Protein AF-A3E3M7-F1 (afdb_monomer)

Sequence (256 aa):
MVQMALGTLFFALLARHVTSVTVISSSTSGAAARAAEWRAVSTVDVEARRFWAAQWSGLEADLEKLRAAAAAVAAAAPAPEQKVHRKSPLAGLKLNLNPKNTQDLVPALGMLKGLYEDGKARIGQLNAREKDLKGKYDLKKAEHDRRLQAIEARFKNHTLSAEWRANETRDENRLWNYWERVRERQHKQYHTSLKIQHGTLEKVKTMIDMYEKTISGKADKAKFAKQLKKVGGGSLPDIVFLQDAQTATIRSATMP

Solvent-accessible surface area (backbone atoms only — not comparable to full-atom values): 15315 Å² total; per-residue (Å²): 143,86,87,90,88,89,86,86,87,85,84,85,86,85,88,83,87,88,85,86,89,86,83,77,73,70,66,61,53,55,55,53,52,50,52,51,50,54,48,56,52,51,51,52,54,50,53,50,51,53,51,50,51,53,54,52,54,53,48,50,55,52,52,51,53,50,51,54,48,53,51,34,52,62,52,36,46,85,69,79,94,69,96,73,95,75,91,70,93,69,88,78,68,92,68,83,55,63,40,88,48,66,75,66,48,50,64,55,44,53,50,43,53,50,51,43,53,52,50,52,52,50,52,52,52,52,53,54,48,52,54,51,53,50,53,54,48,54,53,50,49,53,52,51,55,51,49,55,51,50,52,51,49,37,38,74,69,67,77,37,53,73,68,55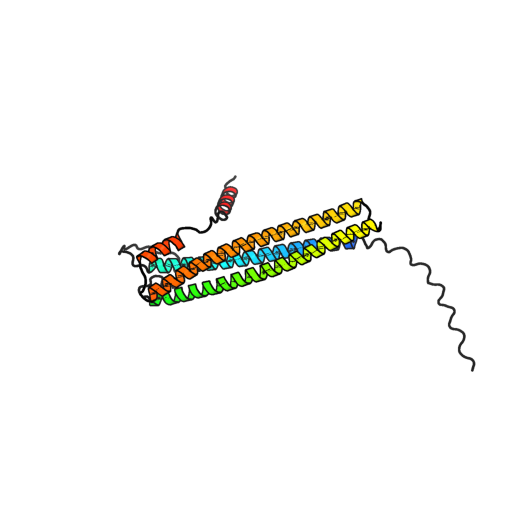,44,54,50,53,52,50,52,52,48,53,54,48,58,48,51,54,53,52,51,53,51,52,52,51,51,49,54,54,50,50,53,52,50,52,56,48,45,54,48,41,50,53,49,44,55,51,47,54,28,49,62,69,71,67,56,55,65,71,59,50,56,54,50,49,45,47,74,74,69,62,80,75,76,84,71,67,77,59,62,56,55,53,52,52,56,54,56,69,73,69,64,134

Secondary structure (DSSP, 8-state):
-----S-SSSSSSS-SS--S--SSSHHHHHHHHHHHHHHHHHHHHHHHHHHHHHHHHHHHHHHHHHHHHHHHHHHHS-----------S-TT-------SSGGGGHHHHHHHHHHHHHHHHHHHHHHHHHHHHHHHHHHHHHHHHHHHHHHHHHHHTTSS-HHHHHHHHHHHHHHHHHHHHHHHHHHHHHHHHHHHHHHHHHHHHHHHHHHHHHHTT---HHHHHHHHHHHHHS-----TTTHHHHHHHHHHTS--

Mean predicted aligned error: 13.29 Å

Radius of gyration: 33.77 Å; Cα contacts (8 Å, |Δi|>4): 78; chains: 1; bounding box: 95×66×90 Å

Nearest PDB structures (foldseek):
  6zbf-assembly1_D  TM=5.748E-01  e=9.915E-02  Plasmodium falciparum
  6h2d-assembly1_Q  TM=3.165E-01  e=4.301E-01  Aeromonas hydrophila subsp. hydrophila AL09-71
  1qu7-assembly1_B  TM=2.789E-01  e=2.555E+00  Escherichia coli
  2b5u-assembly2_C  TM=3.308E-01  e=5.911E+00  Escherichia coli
  1qu7-assembly1_A  TM=2.421E-01  e=6.229E+00  Escherichia coli

Organism: Pfiesteria piscicida (NCBI:txid71001)

Structure (mmCIF, N/CA/C/O backbone):
data_AF-A3E3M7-F1
#
_entry.id   AF-A3E3M7-F1
#
loop_
_atom_site.group_PDB
_atom_site.id
_atom_site.type_symbol
_atom_site.label_atom_id
_atom_site.label_alt_id
_atom_site.label_comp_id
_atom_site.label_asym_id
_atom_site.label_entity_id
_atom_site.label_seq_id
_atom_site.pdbx_PDB_ins_code
_atom_site.Cartn_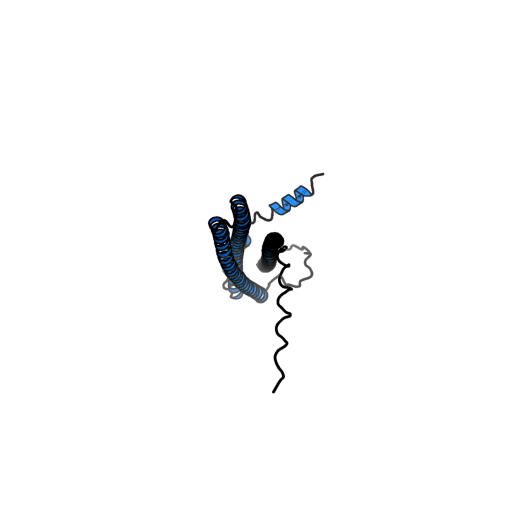x
_atom_site.Cartn_y
_atom_site.Cartn_z
_atom_site.occupancy
_atom_site.B_iso_or_equiv
_atom_site.auth_seq_id
_atom_site.auth_comp_id
_atom_site.auth_asym_id
_atom_site.auth_atom_id
_atom_site.pdbx_PDB_model_num
ATOM 1 N N . MET A 1 1 ? 52.782 -53.249 -44.907 1.00 49.19 1 MET A N 1
ATOM 2 C CA . MET A 1 1 ? 52.877 -51.803 -44.601 1.00 49.19 1 MET A CA 1
ATOM 3 C C . MET A 1 1 ? 52.582 -50.973 -45.852 1.00 49.19 1 MET A C 1
ATOM 5 O O . MET A 1 1 ? 53.465 -50.296 -46.350 1.00 49.19 1 MET A O 1
ATOM 9 N N . VAL A 1 2 ? 51.353 -51.029 -46.375 1.00 47.44 2 VAL A N 1
ATOM 10 C CA . VAL A 1 2 ? 50.862 -50.098 -47.410 1.00 47.44 2 VAL A CA 1
ATOM 11 C C . VAL A 1 2 ? 49.353 -49.974 -47.218 1.00 47.44 2 VAL A C 1
ATOM 13 O O . VAL A 1 2 ? 48.582 -50.693 -47.839 1.00 47.44 2 VAL A O 1
ATOM 16 N N . GLN A 1 3 ? 48.932 -49.133 -46.278 1.00 49.12 3 GLN A N 1
ATOM 17 C CA . GLN A 1 3 ? 47.533 -48.735 -46.132 1.00 49.12 3 GLN A CA 1
ATOM 18 C C . GLN A 1 3 ? 47.507 -47.492 -45.251 1.00 49.12 3 GLN A C 1
ATOM 20 O O . GLN A 1 3 ? 47.719 -47.633 -44.056 1.00 49.12 3 GLN A O 1
ATOM 25 N N . MET A 1 4 ? 47.369 -46.306 -45.858 1.00 50.91 4 MET A N 1
ATOM 26 C CA . MET A 1 4 ? 46.896 -45.023 -45.287 1.00 50.91 4 MET A CA 1
ATOM 27 C C . MET A 1 4 ? 47.462 -43.855 -46.113 1.00 50.91 4 MET A C 1
ATOM 29 O O . MET A 1 4 ? 48.431 -43.227 -45.707 1.00 50.91 4 MET A O 1
ATOM 33 N N . ALA A 1 5 ? 46.882 -43.563 -47.280 1.00 53.09 5 ALA A N 1
ATOM 34 C CA . ALA A 1 5 ? 47.080 -42.275 -47.962 1.00 53.09 5 ALA A CA 1
ATOM 35 C C . ALA A 1 5 ? 46.075 -42.115 -49.111 1.00 53.09 5 ALA A C 1
ATOM 37 O O . ALA A 1 5 ? 46.468 -42.183 -50.265 1.00 53.09 5 ALA A O 1
ATOM 38 N N . LEU A 1 6 ? 44.777 -41.974 -48.821 1.00 48.66 6 LEU A N 1
ATOM 39 C CA . LEU A 1 6 ? 43.758 -41.584 -49.817 1.00 48.66 6 LEU A CA 1
ATOM 40 C C . LEU A 1 6 ? 42.446 -41.209 -49.107 1.00 48.66 6 LEU A C 1
ATOM 42 O O . LEU A 1 6 ? 41.418 -41.858 -49.263 1.00 48.66 6 LEU A O 1
ATOM 46 N N . GLY A 1 7 ? 42.494 -40.188 -48.248 1.00 46.53 7 GLY A N 1
ATOM 47 C CA . GLY A 1 7 ? 41.337 -39.806 -47.430 1.00 46.53 7 GLY A CA 1
ATOM 48 C C . GLY A 1 7 ? 41.294 -38.343 -46.999 1.00 46.53 7 GLY A C 1
ATOM 49 O O . GLY A 1 7 ? 40.713 -38.046 -45.965 1.00 46.53 7 GLY A O 1
ATOM 50 N N . THR A 1 8 ? 41.917 -37.427 -47.744 1.00 52.03 8 THR A N 1
ATOM 51 C CA . THR A 1 8 ? 42.032 -36.011 -47.335 1.00 52.03 8 THR A CA 1
ATOM 52 C C . THR A 1 8 ? 42.002 -35.049 -48.523 1.00 52.03 8 THR A C 1
ATOM 54 O O . THR A 1 8 ? 42.790 -34.118 -48.593 1.00 52.03 8 THR A O 1
ATOM 57 N N . LEU A 1 9 ? 41.102 -35.254 -49.491 1.00 48.06 9 LEU A N 1
ATOM 58 C CA . LEU A 1 9 ? 40.970 -34.330 -50.633 1.00 48.06 9 LEU A CA 1
ATOM 59 C C . LEU A 1 9 ? 39.546 -34.263 -51.215 1.00 48.06 9 LEU A C 1
ATOM 61 O O . LEU A 1 9 ? 39.367 -34.160 -52.420 1.00 48.06 9 LEU A O 1
ATOM 65 N N . PHE A 1 10 ? 38.513 -34.313 -50.364 1.00 43.47 10 PHE A N 1
ATOM 66 C CA . PHE A 1 10 ? 37.116 -34.146 -50.809 1.00 43.47 10 PHE A CA 1
ATOM 67 C C . PHE A 1 10 ? 36.225 -33.328 -49.854 1.00 43.47 10 PHE A C 1
ATOM 69 O O . PHE A 1 10 ? 35.009 -33.476 -49.851 1.00 43.47 10 PHE A O 1
ATOM 76 N N . PHE A 1 11 ? 36.814 -32.438 -49.046 1.00 42.25 11 PHE A N 1
ATOM 77 C CA . PHE A 1 11 ? 36.068 -31.591 -48.097 1.00 42.25 11 PHE A CA 1
ATOM 78 C C . PHE A 1 11 ? 36.409 -30.093 -48.191 1.00 42.25 11 PHE A C 1
ATOM 80 O O . PHE A 1 11 ? 36.267 -29.355 -47.224 1.00 42.25 11 PHE A O 1
ATOM 87 N N . ALA A 1 12 ? 36.868 -29.625 -49.356 1.00 45.59 12 ALA A N 1
ATOM 88 C CA . ALA A 1 12 ? 37.310 -28.236 -49.543 1.00 45.59 12 ALA A CA 1
ATOM 89 C C . ALA A 1 12 ? 36.550 -27.458 -50.634 1.00 45.59 12 ALA A C 1
ATOM 91 O O . ALA A 1 12 ? 37.015 -26.403 -51.057 1.00 45.59 12 ALA A O 1
ATOM 92 N N . LEU A 1 13 ? 35.381 -27.930 -51.091 1.00 43.34 13 LEU A N 1
ATOM 93 C CA . LEU A 1 13 ? 34.635 -27.245 -52.159 1.00 43.34 13 LEU A CA 1
ATOM 94 C C . LEU A 1 13 ? 33.110 -27.201 -51.955 1.00 43.34 13 LEU A C 1
ATOM 96 O O . LEU A 1 13 ? 32.343 -27.337 -52.900 1.00 43.34 13 LEU A O 1
ATOM 100 N N . LEU A 1 14 ? 32.661 -26.991 -50.714 1.00 43.28 14 LEU A N 1
ATOM 101 C CA . LEU A 1 14 ? 31.243 -26.743 -50.392 1.00 43.28 14 LEU A CA 1
ATOM 102 C C . LEU A 1 14 ? 31.068 -25.713 -49.260 1.00 43.28 14 LEU A C 1
ATOM 104 O O . LEU A 1 14 ? 30.114 -25.754 -48.495 1.00 43.28 14 LEU A O 1
ATOM 108 N N . ALA A 1 15 ? 32.003 -24.763 -49.154 1.00 47.75 15 ALA A N 1
ATOM 109 C CA . ALA A 1 15 ? 31.977 -23.677 -48.167 1.00 47.75 15 ALA A CA 1
ATOM 110 C C . ALA A 1 15 ? 31.959 -22.286 -48.830 1.00 47.75 15 ALA A C 1
ATOM 112 O O . ALA A 1 15 ? 32.597 -21.346 -48.363 1.00 47.75 15 ALA A O 1
ATOM 113 N N . ARG A 1 16 ? 31.248 -22.143 -49.952 1.00 50.72 16 ARG A N 1
ATOM 114 C CA . ARG A 1 16 ? 30.996 -20.848 -50.600 1.00 50.72 16 ARG A CA 1
ATOM 115 C C . ARG A 1 16 ? 29.582 -20.828 -51.172 1.00 50.72 16 ARG A C 1
ATOM 117 O O . ARG A 1 16 ? 29.403 -21.193 -52.320 1.00 50.72 16 ARG A O 1
ATOM 124 N N . HIS A 1 17 ? 28.613 -20.449 -50.333 1.00 47.81 17 HIS A N 1
ATOM 125 C CA . HIS A 1 17 ? 27.374 -19.709 -50.658 1.00 47.81 17 HIS A CA 1
ATOM 126 C C . HIS A 1 17 ? 26.293 -19.913 -49.583 1.00 47.81 17 HIS A C 1
ATOM 128 O O . HIS A 1 17 ? 25.228 -20.450 -49.850 1.00 47.81 17 HIS A O 1
ATOM 134 N N . VAL A 1 18 ? 26.548 -19.437 -48.359 1.00 48.75 18 VAL A N 1
ATOM 135 C CA . VAL A 1 18 ? 25.479 -19.088 -47.400 1.00 48.75 18 VAL A CA 1
ATOM 136 C C . VAL A 1 18 ? 25.916 -17.840 -46.628 1.00 48.75 18 VAL A C 1
ATOM 138 O O . VAL A 1 18 ? 26.161 -17.861 -45.430 1.00 48.75 18 VAL A O 1
ATOM 141 N N . THR A 1 19 ? 26.094 -16.729 -47.334 1.00 50.44 19 THR A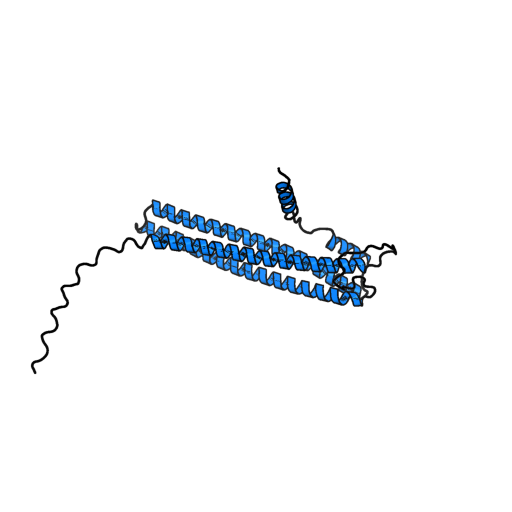 N 1
ATOM 142 C CA . THR A 1 19 ? 26.322 -15.416 -46.711 1.00 50.44 19 THR A CA 1
ATOM 143 C C . THR A 1 19 ? 25.503 -14.387 -47.455 1.00 50.44 19 THR A C 1
ATOM 145 O O . THR A 1 19 ? 26.043 -13.623 -48.247 1.00 50.44 19 THR A O 1
ATOM 148 N N . SER A 1 20 ? 24.188 -14.431 -47.260 1.00 52.91 20 SER A N 1
ATOM 149 C CA . SER A 1 20 ? 23.251 -13.320 -47.467 1.00 52.91 20 SER A CA 1
ATOM 150 C C . SER A 1 20 ? 21.858 -13.824 -47.110 1.00 52.91 20 SER A C 1
ATOM 152 O O . SER A 1 20 ? 21.243 -14.455 -47.949 1.00 52.91 20 SER A O 1
ATOM 154 N N . VAL A 1 21 ? 21.430 -13.651 -45.854 1.00 49.81 21 VAL A N 1
ATOM 155 C CA . VAL A 1 21 ? 20.060 -13.331 -45.375 1.00 49.81 21 VAL A CA 1
ATOM 156 C C . VAL A 1 21 ? 20.075 -13.527 -43.848 1.00 49.81 21 VAL A C 1
ATOM 158 O O . VAL A 1 21 ? 19.672 -14.563 -43.340 1.00 49.81 21 VAL A O 1
ATOM 161 N N . THR A 1 22 ? 20.552 -12.536 -43.092 1.00 49.41 22 THR A N 1
ATOM 162 C CA . THR A 1 22 ? 20.316 -12.426 -41.632 1.00 49.41 22 THR A CA 1
ATOM 163 C C . THR A 1 22 ? 20.428 -10.965 -41.179 1.00 49.41 22 THR A C 1
ATOM 165 O O . THR A 1 22 ? 21.158 -10.635 -40.253 1.00 49.41 22 THR A O 1
ATOM 168 N N . VAL A 1 23 ? 19.708 -10.047 -41.835 1.00 48.81 23 VAL A N 1
ATOM 169 C CA . VAL A 1 23 ? 19.641 -8.630 -41.395 1.00 48.81 23 VAL A CA 1
ATOM 170 C C . VAL A 1 23 ? 18.199 -8.152 -41.130 1.00 48.81 23 VAL A C 1
ATOM 172 O O . VAL A 1 23 ? 17.983 -6.999 -40.787 1.00 48.81 23 VAL A O 1
ATOM 175 N N . ILE A 1 24 ? 17.188 -9.032 -41.178 1.00 47.31 24 ILE A N 1
ATOM 176 C CA . ILE A 1 24 ? 15.772 -8.635 -40.976 1.00 47.31 24 ILE A CA 1
ATOM 177 C C . ILE A 1 24 ? 15.181 -9.111 -39.623 1.00 47.31 24 ILE A C 1
ATOM 179 O O . ILE A 1 24 ? 14.058 -8.761 -39.280 1.00 47.31 24 ILE A O 1
ATOM 183 N N . SER A 1 25 ? 15.935 -9.819 -38.771 1.00 45.50 25 SER A N 1
ATOM 184 C CA . SER A 1 25 ? 15.418 -10.297 -37.464 1.00 45.50 25 SER A CA 1
ATOM 185 C C . SER A 1 25 ? 15.615 -9.341 -36.275 1.00 45.50 25 SER A C 1
ATOM 187 O O . SER A 1 25 ? 15.205 -9.663 -35.162 1.00 45.50 25 SER A O 1
ATOM 189 N N . SER A 1 26 ? 16.236 -8.172 -36.455 1.00 50.09 26 SER A N 1
ATOM 190 C CA . SER A 1 26 ? 16.546 -7.246 -35.349 1.00 50.09 26 SER A CA 1
ATOM 191 C C . SER A 1 26 ? 15.457 -6.203 -35.057 1.00 50.09 26 SER A C 1
ATOM 193 O O . SER A 1 26 ? 15.457 -5.625 -33.974 1.00 50.09 26 SER A O 1
ATOM 195 N N . SER A 1 27 ? 14.502 -5.968 -35.964 1.00 50.91 27 SER A N 1
ATOM 196 C CA . SER A 1 27 ? 13.424 -4.985 -35.748 1.00 50.91 27 SER A CA 1
ATOM 197 C C . SER A 1 27 ? 12.214 -5.565 -35.003 1.00 50.91 27 SER A C 1
ATOM 199 O O . SER A 1 27 ? 11.581 -4.873 -34.203 1.00 50.91 27 SER A O 1
ATOM 201 N N . THR A 1 28 ? 11.913 -6.853 -35.193 1.00 53.88 28 THR A N 1
ATOM 202 C CA . THR A 1 28 ? 10.803 -7.542 -34.512 1.00 53.88 28 THR A CA 1
ATOM 203 C C . THR A 1 28 ? 11.092 -7.801 -33.032 1.00 53.88 28 THR A C 1
ATOM 205 O O . THR A 1 28 ? 10.169 -7.778 -32.214 1.00 53.88 28 THR A O 1
ATOM 208 N N . SER A 1 29 ? 12.365 -7.964 -32.656 1.00 64.06 29 SER A N 1
ATOM 209 C CA . SER A 1 29 ? 12.773 -8.204 -31.266 1.00 64.06 29 SER A CA 1
ATOM 210 C C . SER A 1 29 ? 12.535 -6.989 -30.360 1.00 64.06 29 SER A C 1
ATOM 212 O O . SER A 1 29 ? 12.074 -7.148 -29.230 1.00 64.06 29 SER A O 1
ATOM 214 N N . GLY A 1 30 ? 12.753 -5.769 -30.865 1.00 73.62 30 GLY A N 1
ATOM 215 C CA . GLY A 1 30 ? 12.530 -4.535 -30.107 1.00 73.62 30 GLY A CA 1
ATOM 216 C C . GLY A 1 30 ? 11.050 -4.267 -29.820 1.00 73.62 30 GLY A C 1
ATOM 217 O O . GLY A 1 30 ? 10.679 -3.959 -28.688 1.00 73.62 30 GLY A O 1
ATOM 218 N N . ALA A 1 31 ? 10.183 -4.432 -30.823 1.00 78.44 31 ALA A N 1
ATOM 219 C CA . ALA A 1 31 ? 8.742 -4.241 -30.651 1.00 78.44 31 ALA A CA 1
ATOM 220 C C . ALA A 1 31 ? 8.132 -5.282 -29.694 1.00 78.44 31 ALA A C 1
ATOM 222 O O . ALA A 1 31 ? 7.336 -4.927 -28.822 1.00 78.44 31 ALA A O 1
ATOM 223 N N . ALA A 1 32 ? 8.543 -6.551 -29.806 1.00 84.12 32 ALA A N 1
ATOM 224 C CA . ALA A 1 32 ? 8.089 -7.616 -28.916 1.00 84.12 32 ALA A CA 1
ATOM 225 C C . ALA A 1 32 ? 8.539 -7.395 -27.461 1.00 84.12 32 ALA A C 1
ATOM 227 O O . ALA A 1 32 ? 7.726 -7.548 -26.547 1.00 84.12 32 ALA A O 1
ATOM 228 N N . ALA A 1 33 ? 9.793 -6.978 -27.243 1.00 84.06 33 ALA A N 1
ATOM 229 C CA . ALA A 1 33 ? 10.308 -6.651 -25.912 1.00 84.06 33 ALA A CA 1
ATOM 230 C C . ALA A 1 33 ? 9.523 -5.497 -25.267 1.00 84.06 33 ALA A C 1
ATOM 232 O O . ALA A 1 33 ? 9.057 -5.617 -24.135 1.00 84.06 33 ALA A O 1
ATOM 233 N N . ARG A 1 34 ? 9.264 -4.419 -26.018 1.00 82.00 34 ARG A N 1
ATOM 234 C CA . ARG A 1 34 ? 8.456 -3.285 -25.536 1.00 82.00 34 ARG A CA 1
ATOM 235 C C . ARG A 1 34 ? 7.019 -3.692 -25.223 1.00 82.00 34 ARG A C 1
ATOM 237 O O . ARG A 1 34 ? 6.471 -3.292 -24.200 1.00 82.00 34 ARG A O 1
ATOM 244 N N . ALA A 1 35 ? 6.395 -4.500 -26.078 1.00 87.44 35 ALA A N 1
ATOM 245 C CA . ALA A 1 35 ? 5.052 -5.010 -25.818 1.00 87.44 35 ALA A CA 1
ATOM 246 C C . ALA A 1 35 ? 5.013 -5.873 -24.545 1.00 87.44 35 ALA A C 1
ATOM 248 O O . ALA A 1 35 ? 4.070 -5.769 -23.761 1.00 87.44 35 ALA A O 1
ATOM 249 N N . ALA A 1 36 ? 6.038 -6.696 -24.311 1.00 89.81 36 ALA A N 1
ATOM 250 C CA . ALA A 1 36 ? 6.166 -7.474 -23.084 1.00 89.81 36 ALA A CA 1
ATOM 251 C C . ALA A 1 36 ? 6.318 -6.575 -21.843 1.00 89.81 36 ALA A C 1
ATOM 253 O O . ALA A 1 36 ? 5.673 -6.831 -20.829 1.00 89.81 36 ALA A O 1
ATOM 254 N N . GLU A 1 37 ? 7.083 -5.485 -21.934 1.00 87.06 37 GLU A N 1
ATOM 255 C CA . GLU A 1 37 ? 7.220 -4.504 -20.849 1.00 87.06 37 GLU A CA 1
ATOM 256 C C . GLU A 1 37 ? 5.905 -3.797 -20.523 1.00 87.06 37 GLU A C 1
ATOM 258 O O . GLU A 1 37 ? 5.538 -3.698 -19.354 1.00 87.06 37 GLU A O 1
ATOM 263 N N . TRP A 1 38 ? 5.147 -3.375 -21.538 1.00 87.62 38 TRP A N 1
ATOM 264 C CA . TRP A 1 38 ? 3.818 -2.791 -21.333 1.00 87.62 38 TRP A CA 1
ATOM 265 C C . TRP A 1 38 ? 2.827 -3.783 -20.713 1.00 87.62 38 TRP A C 1
ATOM 267 O O . TRP A 1 38 ? 1.993 -3.397 -19.890 1.00 87.62 38 TRP A O 1
ATOM 277 N N . ARG A 1 39 ? 2.930 -5.077 -21.040 1.00 91.88 39 ARG A N 1
ATOM 278 C CA . ARG A 1 39 ? 2.144 -6.116 -20.358 1.00 91.88 39 ARG A CA 1
ATOM 279 C C . ARG A 1 39 ? 2.567 -6.264 -18.899 1.00 91.88 39 ARG A C 1
ATOM 281 O O . ARG A 1 39 ? 1.692 -6.266 -18.040 1.00 91.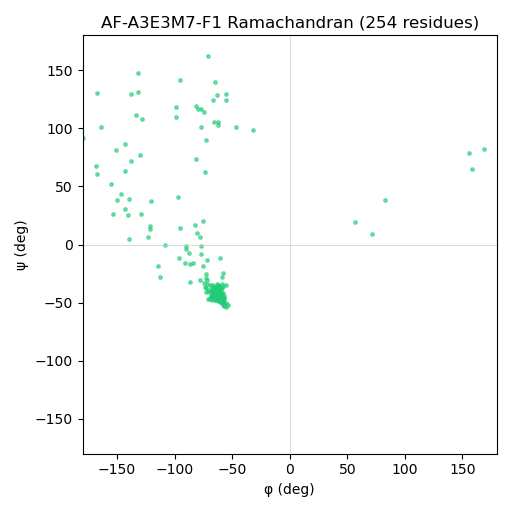88 39 ARG A O 1
ATOM 288 N N . ALA A 1 40 ? 3.868 -6.309 -18.611 1.00 88.19 40 ALA A N 1
ATOM 289 C CA . ALA A 1 40 ? 4.387 -6.376 -17.241 1.00 88.19 40 ALA A CA 1
ATOM 290 C C . ALA A 1 40 ? 3.967 -5.155 -16.399 1.00 88.19 40 ALA A C 1
ATOM 292 O O . ALA A 1 40 ? 3.628 -5.269 -15.223 1.00 88.19 40 ALA A O 1
ATOM 293 N N . VAL A 1 41 ? 3.921 -3.980 -17.023 1.00 87.25 41 VAL A N 1
ATOM 294 C CA . VAL A 1 41 ? 3.325 -2.767 -16.457 1.00 87.25 41 VAL A CA 1
ATOM 295 C C . VAL A 1 41 ? 1.856 -3.002 -16.081 1.00 87.25 41 VAL A C 1
ATOM 297 O O . VAL A 1 41 ? 1.455 -2.771 -14.939 1.00 87.25 41 VAL A O 1
ATOM 300 N N . SER A 1 42 ? 1.052 -3.501 -17.023 1.00 88.44 42 SER A N 1
ATOM 301 C CA . SER A 1 42 ? -0.383 -3.701 -16.803 1.00 88.44 42 SER A CA 1
ATOM 302 C C . SER A 1 42 ? -0.677 -4.725 -15.703 1.00 88.44 42 SER A C 1
ATOM 304 O O . SER A 1 42 ? -1.609 -4.536 -14.921 1.00 88.44 42 SER A O 1
ATOM 306 N N . THR A 1 43 ? 0.141 -5.776 -15.585 1.00 91.31 43 THR A N 1
ATOM 307 C CA . THR A 1 43 ? -0.014 -6.789 -14.537 1.00 91.31 43 THR A CA 1
ATOM 308 C C . THR A 1 43 ? 0.245 -6.201 -13.156 1.00 91.31 43 THR A C 1
ATOM 310 O O . THR A 1 43 ? -0.543 -6.448 -12.246 1.00 91.31 43 THR A O 1
ATOM 313 N N . VAL A 1 44 ? 1.268 -5.349 -13.006 1.00 88.69 44 VAL A N 1
ATOM 314 C CA . VAL A 1 44 ? 1.548 -4.666 -11.731 1.00 88.69 44 VAL A CA 1
ATOM 315 C C . VAL A 1 44 ? 0.393 -3.751 -11.320 1.00 88.69 44 VAL A C 1
ATOM 317 O O . VAL A 1 44 ? 0.005 -3.734 -10.150 1.00 88.69 44 VAL A O 1
ATOM 320 N N . ASP A 1 45 ? -0.211 -3.032 -12.267 1.00 89.38 45 ASP A N 1
ATOM 321 C CA . ASP A 1 45 ? -1.387 -2.199 -11.995 1.00 89.38 45 ASP A CA 1
ATOM 322 C C . ASP A 1 45 ? -2.600 -3.040 -11.556 1.00 89.38 45 ASP A C 1
ATOM 324 O O . ASP A 1 45 ? -3.305 -2.673 -10.611 1.00 89.38 45 ASP A O 1
ATOM 328 N N . VAL A 1 46 ? -2.842 -4.185 -12.200 1.00 93.75 46 VAL A N 1
ATOM 329 C CA . VAL A 1 46 ? -3.927 -5.107 -11.823 1.00 93.75 46 VAL A CA 1
ATOM 330 C C . VAL A 1 46 ? -3.697 -5.683 -10.427 1.00 93.75 46 VAL A C 1
ATOM 332 O O . VAL A 1 46 ? -4.620 -5.696 -9.610 1.00 93.75 46 VAL A O 1
ATOM 335 N N . GLU A 1 47 ? -2.479 -6.120 -10.118 1.00 92.88 47 GLU A N 1
ATOM 336 C CA . GLU A 1 47 ? -2.114 -6.624 -8.792 1.00 92.88 47 GLU A CA 1
ATOM 337 C C . GLU A 1 47 ? -2.258 -5.552 -7.711 1.00 92.88 47 GLU A C 1
ATOM 339 O O . GLU A 1 47 ? -2.777 -5.830 -6.627 1.00 92.88 47 GLU A O 1
ATOM 344 N N . ALA A 1 48 ? -1.847 -4.315 -8.000 1.00 92.38 48 ALA A N 1
ATOM 345 C CA . ALA A 1 48 ? -2.031 -3.192 -7.092 1.00 92.38 48 ALA A CA 1
ATOM 346 C C . ALA A 1 48 ? -3.519 -2.925 -6.833 1.00 92.38 48 ALA A C 1
ATOM 348 O O . ALA A 1 48 ? -3.921 -2.799 -5.677 1.00 92.38 48 ALA A O 1
ATOM 349 N N . ARG A 1 49 ? -4.357 -2.901 -7.877 1.00 93.50 49 ARG A N 1
ATOM 350 C CA . ARG A 1 49 ? -5.812 -2.722 -7.732 1.00 93.50 49 ARG A CA 1
ATOM 351 C C . ARG A 1 49 ? -6.445 -3.832 -6.901 1.00 93.50 49 ARG A C 1
ATOM 353 O O . ARG A 1 49 ? -7.214 -3.530 -5.994 1.00 93.50 49 ARG A O 1
ATOM 360 N N . ARG A 1 50 ? -6.102 -5.095 -7.173 1.00 96.19 50 ARG A N 1
ATOM 361 C CA . ARG A 1 50 ? -6.599 -6.253 -6.412 1.00 96.19 50 ARG A CA 1
ATOM 362 C C . ARG A 1 50 ? -6.212 -6.166 -4.941 1.00 96.19 50 ARG A C 1
ATOM 364 O O . ARG A 1 50 ? -7.063 -6.348 -4.077 1.00 96.19 50 ARG A O 1
ATOM 371 N N . PHE A 1 51 ? -4.950 -5.843 -4.661 1.00 95.31 51 PHE A N 1
ATOM 372 C CA . PHE A 1 51 ? -4.476 -5.664 -3.293 1.00 95.31 51 PHE A CA 1
ATOM 373 C C . PHE A 1 51 ? -5.254 -4.565 -2.568 1.00 95.31 51 PHE A C 1
ATOM 375 O O . PHE A 1 51 ? -5.761 -4.795 -1.473 1.00 95.31 51 PHE A O 1
ATOM 382 N N . TRP A 1 52 ? -5.381 -3.385 -3.180 1.00 94.12 52 TRP A N 1
ATOM 383 C CA . TRP A 1 52 ? -6.084 -2.269 -2.553 1.00 94.12 52 TRP A CA 1
ATOM 384 C C . TRP A 1 52 ? -7.566 -2.559 -2.354 1.00 94.12 52 TRP A C 1
ATOM 386 O O . TRP A 1 52 ? -8.085 -2.269 -1.283 1.00 94.12 52 TRP A O 1
ATOM 396 N N . ALA A 1 53 ? -8.229 -3.196 -3.320 1.00 95.25 53 ALA A N 1
ATOM 397 C CA . ALA A 1 53 ? -9.611 -3.639 -3.159 1.00 95.25 53 ALA A CA 1
ATOM 398 C C . ALA A 1 53 ? -9.773 -4.567 -1.941 1.00 95.25 53 ALA A C 1
ATOM 400 O O . ALA A 1 53 ? -10.670 -4.357 -1.128 1.00 95.25 53 ALA A O 1
ATOM 401 N N . ALA A 1 54 ? -8.862 -5.529 -1.759 1.00 94.62 54 ALA A N 1
ATOM 402 C CA . ALA A 1 54 ? -8.874 -6.414 -0.596 1.00 94.62 54 ALA A CA 1
ATOM 403 C C . ALA A 1 54 ? -8.611 -5.665 0.725 1.00 94.62 54 ALA A C 1
ATOM 405 O O . ALA A 1 54 ? -9.257 -5.947 1.734 1.00 94.62 54 ALA A O 1
ATOM 406 N N . GLN A 1 55 ? -7.693 -4.689 0.735 1.00 92.94 55 GLN A N 1
ATOM 407 C CA . GLN A 1 55 ? -7.429 -3.869 1.924 1.00 92.94 55 GLN A CA 1
ATOM 408 C C . GLN A 1 55 ? -8.641 -3.026 2.324 1.00 92.94 55 GLN A C 1
ATOM 410 O O . GLN A 1 55 ? -8.979 -2.977 3.506 1.00 92.94 55 GLN A O 1
ATOM 415 N N . TRP A 1 56 ? -9.310 -2.399 1.353 1.00 92.06 56 TRP A N 1
ATOM 416 C CA . TRP A 1 56 ? -10.495 -1.584 1.612 1.00 92.06 56 TRP A CA 1
ATOM 417 C C . TRP A 1 56 ? -11.682 -2.423 2.069 1.00 92.06 56 TRP A C 1
ATOM 419 O O . TRP A 1 56 ? -12.295 -2.079 3.072 1.00 92.06 56 TRP A O 1
ATOM 429 N N . SER A 1 57 ? -11.937 -3.558 1.415 1.00 94.62 57 SER A N 1
ATOM 430 C CA . SER A 1 57 ? -12.997 -4.484 1.830 1.00 94.62 57 SER A CA 1
ATOM 431 C C . SER A 1 57 ? -12.764 -5.028 3.244 1.00 94.62 57 SER A C 1
ATOM 433 O O . SER A 1 57 ? -13.687 -5.075 4.053 1.00 94.62 57 SER A O 1
ATOM 435 N N . GLY A 1 58 ? -11.518 -5.378 3.584 1.00 90.00 58 GLY A N 1
ATOM 436 C CA . GLY A 1 58 ? -11.181 -5.817 4.937 1.00 90.00 58 GLY A CA 1
ATOM 437 C C . GLY A 1 58 ? -11.414 -4.727 5.986 1.00 90.00 58 GLY A C 1
ATOM 438 O O . GLY A 1 58 ? -11.978 -5.003 7.038 1.00 90.00 58 GLY A O 1
ATOM 439 N N . LEU A 1 59 ? -11.017 -3.487 5.689 1.00 89.06 59 LEU A N 1
ATOM 440 C CA . LEU A 1 59 ? -11.250 -2.351 6.578 1.00 89.06 59 LEU A CA 1
ATOM 441 C C . LEU A 1 59 ? -12.746 -2.053 6.754 1.00 89.06 59 LEU A C 1
ATOM 443 O O . LEU A 1 59 ? -13.179 -1.755 7.862 1.00 89.06 59 LEU A O 1
ATOM 447 N N . GLU A 1 60 ? -13.527 -2.117 5.680 1.00 91.75 60 GLU A N 1
ATOM 448 C CA . GLU A 1 60 ? -14.975 -1.907 5.719 1.00 91.75 60 GLU A CA 1
ATOM 449 C C . GLU A 1 60 ? -15.654 -2.922 6.644 1.00 91.75 60 GLU A C 1
ATOM 451 O O . GLU A 1 60 ? -16.378 -2.527 7.558 1.00 91.75 60 GLU A O 1
ATOM 456 N N . ALA A 1 61 ? -15.311 -4.207 6.510 1.00 91.00 61 ALA A N 1
ATOM 457 C CA . ALA A 1 61 ? -15.796 -5.252 7.409 1.00 91.00 61 ALA A CA 1
ATOM 458 C C . ALA A 1 61 ? -15.409 -4.989 8.879 1.00 91.00 61 ALA A C 1
ATOM 460 O O . ALA A 1 61 ? -16.195 -5.237 9.797 1.00 91.00 61 ALA A O 1
ATOM 461 N N . ASP A 1 62 ? -14.207 -4.464 9.126 1.00 87.12 62 ASP A N 1
ATOM 462 C CA . ASP A 1 62 ? -13.760 -4.107 10.474 1.00 87.12 62 ASP A CA 1
ATOM 463 C C . ASP A 1 62 ? -14.550 -2.907 11.033 1.00 87.12 62 ASP A C 1
ATOM 465 O O . ASP A 1 62 ? -14.966 -2.924 12.195 1.00 87.12 62 ASP A O 1
ATOM 469 N N . LEU A 1 63 ? -14.849 -1.899 10.208 1.00 87.56 63 LEU A N 1
ATOM 470 C CA . LEU A 1 63 ? -15.691 -0.759 10.588 1.00 87.56 63 LEU A CA 1
ATOM 471 C C . LEU A 1 63 ? -17.137 -1.173 10.893 1.00 87.56 63 LEU A C 1
ATOM 473 O O . LEU A 1 63 ? -17.737 -0.645 11.833 1.00 87.56 63 LEU A O 1
ATOM 477 N N . GLU A 1 64 ? -17.694 -2.134 10.160 1.00 89.50 64 GLU A N 1
ATOM 478 C CA . GLU A 1 64 ? -19.025 -2.681 10.441 1.00 89.50 64 GLU A CA 1
ATOM 479 C C . GLU A 1 64 ? -19.078 -3.403 11.790 1.00 89.50 64 GLU A C 1
ATOM 481 O O . GLU A 1 64 ? -19.991 -3.160 12.586 1.00 89.50 64 GLU A O 1
ATOM 486 N N . LYS A 1 65 ? -18.068 -4.224 12.104 1.00 85.94 65 LYS A N 1
ATOM 487 C CA . LYS A 1 65 ? -17.954 -4.870 13.423 1.00 85.94 65 LYS A CA 1
ATOM 488 C C . LYS A 1 65 ? -17.843 -3.833 14.542 1.00 85.94 65 LYS A C 1
ATOM 490 O O . LYS A 1 65 ? -18.476 -3.987 15.587 1.00 85.94 65 LYS A O 1
ATOM 495 N N . LEU A 1 66 ? -17.090 -2.751 14.324 1.00 85.00 66 LEU A N 1
ATOM 496 C CA . LEU A 1 66 ? -16.985 -1.655 15.293 1.00 85.00 66 LEU A CA 1
ATOM 497 C C . LEU A 1 66 ? -18.317 -0.933 15.489 1.00 85.00 66 LEU A C 1
ATOM 499 O O . LEU A 1 66 ? -18.695 -0.642 16.624 1.00 85.00 66 LEU A O 1
ATOM 503 N N . ARG A 1 67 ? -19.058 -0.684 14.406 1.00 85.31 67 ARG A N 1
ATOM 504 C CA . ARG A 1 67 ? -20.406 -0.113 14.474 1.00 85.31 67 ARG A CA 1
ATOM 505 C C . ARG A 1 67 ? -21.353 -1.016 15.267 1.00 85.31 67 ARG A C 1
ATOM 507 O O . ARG A 1 67 ? -22.099 -0.511 16.104 1.00 85.31 67 ARG A O 1
ATOM 514 N N . ALA A 1 68 ? -21.306 -2.328 15.040 1.00 80.94 68 ALA A N 1
ATOM 515 C CA . ALA A 1 68 ? -22.115 -3.299 15.773 1.00 80.94 68 ALA A CA 1
ATOM 516 C C . ALA A 1 68 ? -21.765 -3.327 17.273 1.00 80.94 68 ALA A C 1
ATOM 518 O O . ALA A 1 68 ? -22.667 -3.284 18.111 1.00 80.94 68 ALA A O 1
ATOM 519 N N . ALA A 1 69 ? -20.472 -3.312 17.621 1.00 78.06 69 ALA A N 1
ATOM 520 C CA . ALA A 1 69 ? -20.022 -3.213 19.012 1.00 78.06 69 ALA A CA 1
ATOM 521 C C . ALA A 1 69 ? -20.513 -1.925 19.682 1.00 78.06 69 ALA A C 1
ATOM 523 O O . ALA A 1 69 ? -21.091 -1.968 20.765 1.00 78.06 69 ALA A O 1
ATOM 524 N N . ALA A 1 70 ? -20.337 -0.778 19.021 1.00 76.69 70 ALA A N 1
ATOM 525 C CA . ALA A 1 70 ? -20.764 0.513 19.550 1.00 76.69 70 ALA A CA 1
ATOM 526 C C . ALA A 1 70 ? -22.285 0.577 19.777 1.00 76.69 70 ALA A C 1
ATOM 528 O O . ALA A 1 70 ? -22.736 1.114 20.790 1.00 76.69 70 ALA A O 1
ATOM 529 N N . ALA A 1 71 ? -23.082 -0.007 18.876 1.00 77.06 71 ALA A N 1
ATOM 530 C CA . ALA A 1 71 ? -24.530 -0.103 19.044 1.00 77.06 71 ALA A CA 1
ATOM 531 C C . ALA A 1 71 ? -24.921 -0.967 20.257 1.00 77.06 71 ALA A C 1
ATOM 533 O O . ALA A 1 71 ? -25.817 -0.584 21.009 1.00 77.06 71 ALA A O 1
ATOM 534 N N . ALA A 1 72 ? -24.218 -2.080 20.494 1.00 70.69 72 ALA A N 1
ATOM 535 C CA . ALA A 1 72 ? -24.438 -2.922 21.670 1.00 70.69 72 ALA A CA 1
ATOM 536 C C . ALA A 1 72 ? -24.155 -2.168 22.985 1.00 70.69 72 ALA A C 1
ATOM 538 O O . ALA A 1 72 ? -24.904 -2.310 23.948 1.00 70.69 72 ALA A O 1
ATOM 539 N N . VAL A 1 73 ? -23.127 -1.308 23.017 1.00 66.94 73 VAL A N 1
ATOM 540 C CA . VAL A 1 73 ? -22.857 -0.423 24.169 1.00 66.94 73 VAL A CA 1
ATOM 541 C C . VAL A 1 73 ? -23.986 0.573 24.388 1.00 66.94 73 VAL A C 1
ATOM 543 O O . VAL A 1 73 ? -24.426 0.770 25.518 1.00 66.94 73 VAL A O 1
ATOM 546 N N . ALA A 1 74 ? -24.430 1.235 23.320 1.00 68.00 74 ALA A N 1
ATOM 547 C CA . ALA A 1 74 ? -25.475 2.246 23.422 1.00 68.00 74 ALA A CA 1
ATOM 548 C C . ALA A 1 74 ? -26.791 1.647 23.943 1.00 68.00 74 ALA A C 1
ATOM 550 O O . ALA A 1 74 ? -27.478 2.297 24.725 1.00 68.00 74 ALA A O 1
ATOM 551 N N . ALA A 1 75 ? -27.102 0.405 23.565 1.00 65.75 75 ALA A N 1
ATOM 552 C CA . ALA A 1 75 ? -28.252 -0.332 24.080 1.00 65.75 75 ALA A CA 1
ATOM 553 C C . ALA A 1 75 ? -28.078 -0.800 25.541 1.00 65.75 75 ALA A C 1
ATOM 555 O O . ALA A 1 75 ? -29.058 -0.868 26.272 1.00 65.75 75 ALA A O 1
ATOM 556 N N . ALA A 1 76 ? -26.844 -1.082 25.979 1.00 58.22 76 ALA A N 1
ATOM 557 C CA . ALA A 1 76 ? -26.515 -1.454 27.362 1.00 58.22 76 ALA A CA 1
ATOM 558 C C . ALA A 1 76 ? -26.579 -0.291 28.356 1.00 58.22 76 ALA A C 1
ATOM 560 O O . ALA A 1 76 ? -26.709 -0.499 29.564 1.00 58.22 76 ALA A O 1
ATOM 561 N N . ALA A 1 77 ? -26.402 0.940 27.873 1.00 56.31 77 ALA A N 1
ATOM 562 C CA . ALA A 1 77 ? -26.528 2.111 28.719 1.00 56.31 77 ALA A CA 1
ATOM 563 C C . ALA A 1 77 ? -27.979 2.178 29.228 1.00 56.31 77 ALA A C 1
ATOM 565 O O . ALA A 1 77 ? -28.899 2.106 28.414 1.00 56.31 77 ALA A O 1
ATOM 566 N N . PRO A 1 78 ? -28.215 2.312 30.546 1.00 48.94 78 PRO A N 1
ATOM 567 C CA . PRO A 1 78 ? -29.567 2.374 31.076 1.00 48.94 78 PRO A CA 1
ATOM 568 C C . PRO A 1 78 ? -30.262 3.606 30.495 1.00 48.94 78 PRO A C 1
ATOM 570 O O . PRO A 1 78 ? -29.952 4.741 30.864 1.00 48.94 78 PRO A O 1
ATOM 573 N N . ALA A 1 79 ? -31.170 3.384 29.547 1.00 47.72 79 ALA A N 1
ATOM 574 C CA . ALA A 1 79 ? -32.071 4.421 29.087 1.00 47.72 79 ALA A CA 1
ATOM 575 C C . ALA A 1 79 ? -32.987 4.812 30.261 1.00 47.72 79 ALA A C 1
ATOM 577 O O . ALA A 1 79 ? -33.443 3.920 30.984 1.00 47.72 79 ALA A O 1
ATOM 578 N N . PRO A 1 80 ? -33.293 6.107 30.467 1.00 46.72 80 PRO A N 1
ATOM 579 C CA . PRO A 1 80 ? -34.455 6.465 31.271 1.00 46.72 80 PRO A CA 1
ATOM 580 C C . PRO A 1 80 ? -35.668 5.771 30.640 1.00 46.72 80 PRO A C 1
ATOM 582 O O . PRO A 1 80 ? -35.828 5.826 29.421 1.00 46.72 80 PRO A O 1
ATOM 585 N N . GLU A 1 81 ? -36.457 5.054 31.441 1.00 40.09 81 GLU A N 1
ATOM 586 C CA . GLU A 1 81 ? -37.577 4.227 30.983 1.00 40.09 81 GLU A CA 1
ATOM 587 C C . GLU A 1 81 ? -38.468 4.976 29.981 1.00 40.09 81 GLU A C 1
ATOM 589 O O . GLU A 1 81 ? -39.315 5.786 30.348 1.00 40.09 81 GLU A O 1
ATOM 594 N N . GLN A 1 82 ? -38.306 4.693 28.691 1.00 52.25 82 GLN A N 1
ATOM 595 C CA . GLN A 1 82 ? -39.255 5.103 27.666 1.00 52.25 82 GLN A CA 1
ATOM 596 C C . GLN A 1 82 ? -39.628 3.879 26.838 1.00 52.25 82 GLN A C 1
ATOM 598 O O . GLN A 1 82 ? -38.837 3.329 26.072 1.00 52.25 82 GLN A O 1
ATOM 603 N N . LYS A 1 83 ? -40.867 3.427 27.048 1.00 44.97 83 LYS A N 1
ATOM 604 C CA . LYS A 1 83 ? -41.499 2.309 26.347 1.00 44.97 83 LYS A CA 1
ATOM 605 C C . LYS A 1 83 ? -41.682 2.680 24.874 1.00 44.97 83 LYS A C 1
ATOM 607 O O . LYS A 1 83 ? -42.595 3.432 24.549 1.00 44.97 83 LYS A O 1
ATOM 612 N N . VAL A 1 84 ? -40.865 2.132 23.975 1.00 44.69 84 VAL A N 1
ATOM 613 C CA . VAL A 1 84 ? -41.130 2.227 22.530 1.00 44.69 84 VAL A CA 1
ATOM 614 C C . VAL A 1 84 ? -40.952 0.862 21.871 1.00 44.69 84 VAL A C 1
ATOM 616 O O . VAL A 1 84 ? -39.848 0.340 21.747 1.00 44.69 84 VAL A O 1
ATOM 619 N N . HIS A 1 85 ? -42.066 0.286 21.421 1.00 46.09 85 HIS A N 1
ATOM 620 C CA . HIS A 1 85 ? -42.092 -0.905 20.579 1.00 46.09 85 HIS A CA 1
ATOM 621 C C . HIS A 1 85 ? -41.736 -0.535 19.137 1.00 46.09 85 HIS A C 1
ATOM 623 O O . HIS A 1 85 ? -42.504 0.160 18.474 1.00 46.09 85 HIS A O 1
ATOM 629 N N . ARG A 1 86 ? -40.620 -1.052 18.608 1.00 45.88 86 ARG A N 1
ATOM 630 C CA . ARG A 1 86 ? -40.389 -1.127 17.157 1.00 45.88 86 ARG A CA 1
ATOM 631 C C . ARG A 1 86 ? -39.768 -2.467 16.779 1.00 45.88 86 ARG A C 1
ATOM 633 O O . ARG A 1 86 ? -38.787 -2.901 17.374 1.00 45.88 86 ARG A O 1
ATOM 640 N N . LYS A 1 87 ? -40.370 -3.122 15.786 1.00 47.84 87 LYS A N 1
ATOM 641 C CA . LYS A 1 87 ? -39.891 -4.369 15.180 1.00 47.84 87 LYS A CA 1
ATOM 642 C C . LYS A 1 87 ? -38.767 -4.015 14.195 1.00 47.84 87 LYS A C 1
ATOM 644 O O . LYS A 1 87 ? -39.008 -3.271 13.251 1.00 47.84 87 LYS A O 1
ATOM 649 N N . SER A 1 88 ? -37.548 -4.491 14.452 1.00 45.81 88 SER A N 1
ATOM 650 C CA . SER A 1 88 ? -36.364 -4.274 13.602 1.00 45.81 88 SER A CA 1
ATOM 651 C C . SER A 1 88 ? -36.165 -5.456 12.633 1.00 45.81 88 SER A C 1
ATOM 653 O O . SER A 1 88 ? -36.375 -6.596 13.051 1.00 45.81 88 SER A O 1
ATOM 655 N N . PRO A 1 89 ? -35.751 -5.229 11.370 1.00 47.28 89 PRO A N 1
ATOM 656 C CA . PRO A 1 89 ? -35.674 -6.256 10.323 1.00 47.28 89 PRO A CA 1
ATOM 657 C C . PRO A 1 89 ? -34.422 -7.159 10.371 1.00 47.28 89 PRO A C 1
ATOM 659 O O . PRO A 1 89 ? -34.202 -7.944 9.457 1.00 47.28 89 PRO A O 1
ATOM 662 N N . LEU A 1 90 ? -33.603 -7.104 11.427 1.00 48.19 90 LEU A N 1
ATOM 663 C CA . LEU A 1 90 ? -32.376 -7.914 11.576 1.00 48.19 90 LEU A CA 1
ATOM 664 C C . LEU A 1 90 ? -32.587 -9.183 12.429 1.00 48.19 90 LEU A C 1
ATOM 666 O O . LEU A 1 90 ? -31.750 -9.547 13.251 1.00 48.19 90 LEU A O 1
ATOM 670 N N . ALA A 1 91 ? -33.712 -9.875 12.246 1.00 45.72 91 ALA A N 1
ATOM 671 C CA . ALA A 1 91 ? -34.170 -10.972 13.109 1.00 45.72 91 ALA A CA 1
ATOM 672 C C . ALA A 1 91 ? -33.426 -12.328 12.949 1.00 45.72 91 ALA A C 1
ATOM 674 O O . ALA A 1 91 ? -33.965 -13.362 13.335 1.00 45.72 91 ALA A O 1
ATOM 675 N N . GLY A 1 92 ? -32.205 -12.350 12.397 1.00 42.19 92 GLY A N 1
ATOM 676 C CA . GLY A 1 92 ? -31.466 -13.588 12.082 1.00 42.19 92 GLY A CA 1
ATOM 677 C C . GLY A 1 92 ? -30.199 -13.859 12.906 1.00 42.19 92 GLY A C 1
ATOM 678 O O . GLY A 1 92 ? -29.856 -15.019 13.120 1.00 42.19 92 GLY A O 1
ATOM 679 N N . LEU A 1 93 ? -29.514 -12.826 13.413 1.00 44.28 93 LEU A N 1
ATOM 680 C CA . LEU A 1 93 ? -28.370 -12.999 14.317 1.00 44.28 93 LEU A CA 1
ATOM 681 C C . LEU A 1 93 ? -28.829 -12.807 15.764 1.00 44.28 93 LEU A C 1
ATOM 683 O O . LEU A 1 93 ? -29.101 -11.688 16.192 1.00 44.28 93 LEU A O 1
ATOM 687 N N . LYS A 1 94 ? -28.871 -13.893 16.544 1.00 47.53 94 LYS A N 1
ATOM 688 C CA . LYS A 1 94 ? -29.085 -13.846 18.001 1.00 47.53 94 LYS A CA 1
ATOM 689 C C . LYS A 1 94 ? -27.826 -13.336 18.722 1.00 47.53 94 LYS A C 1
ATOM 691 O O . LYS A 1 94 ? -27.232 -14.051 19.520 1.00 47.53 94 LYS A O 1
ATOM 696 N N . LEU A 1 95 ? -27.409 -12.102 18.448 1.00 50.16 95 LEU A N 1
ATOM 697 C CA . LEU A 1 95 ? -26.612 -11.342 19.407 1.00 50.16 95 LEU A CA 1
ATOM 698 C C . LEU A 1 95 ? -27.592 -10.749 20.417 1.00 50.16 95 LEU A C 1
ATOM 700 O O . LEU A 1 95 ? -28.500 -10.005 20.051 1.00 50.16 95 LEU A O 1
ATOM 704 N N . ASN A 1 96 ? -27.451 -11.114 21.687 1.00 43.38 96 ASN A N 1
ATOM 705 C CA . ASN A 1 96 ? -28.258 -10.536 22.752 1.00 43.38 96 ASN A CA 1
ATOM 706 C C . ASN A 1 96 ? -27.769 -9.094 22.989 1.00 43.38 96 ASN A C 1
ATOM 708 O O . ASN A 1 96 ? -26.816 -8.856 23.721 1.00 43.38 96 ASN A O 1
ATOM 712 N N . LEU A 1 97 ? -28.365 -8.135 22.277 1.00 49.50 97 LEU A N 1
ATOM 713 C CA . LEU A 1 97 ? -27.921 -6.736 22.179 1.00 49.50 97 LEU A CA 1
ATOM 714 C C . LEU A 1 97 ? -28.375 -5.860 23.359 1.00 49.50 97 LEU A C 1
ATOM 716 O O . LEU A 1 97 ? -28.365 -4.640 23.244 1.00 49.50 97 LEU A O 1
ATOM 720 N N . ASN A 1 98 ? -28.789 -6.456 24.480 1.00 46.69 98 ASN A N 1
ATOM 721 C CA . ASN A 1 98 ? -29.280 -5.722 25.644 1.00 46.69 98 ASN A CA 1
ATOM 722 C C . ASN A 1 98 ? -28.580 -6.213 26.930 1.00 46.69 98 ASN A C 1
ATOM 724 O O . ASN A 1 98 ? -29.160 -7.006 27.676 1.00 46.69 98 ASN A O 1
ATOM 728 N N . PRO A 1 99 ? -27.316 -5.804 27.170 1.00 51.44 99 PRO A N 1
ATOM 729 C CA . PRO A 1 99 ? -26.544 -6.204 28.342 1.00 51.44 99 PRO A CA 1
ATOM 730 C C . PRO A 1 99 ? -27.208 -5.712 29.623 1.00 51.44 99 PRO A C 1
ATOM 732 O O . PRO A 1 99 ? -27.106 -4.540 29.979 1.00 51.44 99 PRO A O 1
ATOM 735 N N . LYS A 1 100 ? -27.884 -6.603 30.346 1.00 55.62 100 LYS A N 1
ATOM 736 C CA . LYS A 1 100 ? -28.317 -6.294 31.717 1.00 55.62 100 LYS A CA 1
ATOM 737 C C . LYS A 1 100 ? -27.192 -6.555 32.718 1.00 55.62 100 LYS A C 1
ATOM 739 O O . LYS A 1 100 ? -27.267 -6.069 33.842 1.00 55.62 100 LYS A O 1
ATOM 744 N N . ASN A 1 101 ? -26.157 -7.297 32.312 1.00 65.31 101 ASN A N 1
ATOM 745 C CA . ASN A 1 101 ? -25.053 -7.716 33.164 1.00 65.31 101 ASN A CA 1
ATOM 746 C C . ASN A 1 101 ? -23.691 -7.448 32.506 1.00 65.31 101 ASN A C 1
ATOM 748 O O . ASN A 1 101 ? -23.532 -7.561 31.294 1.00 65.31 101 ASN A O 1
ATOM 752 N N . THR A 1 102 ? -22.670 -7.152 33.315 1.00 69.31 102 THR A N 1
ATOM 753 C CA . THR A 1 102 ? -21.278 -6.941 32.857 1.00 69.31 102 THR A CA 1
ATOM 754 C C . THR A 1 102 ? -20.697 -8.147 32.109 1.00 69.31 102 THR A C 1
ATOM 756 O O . THR A 1 102 ? -19.822 -7.980 31.263 1.00 69.31 102 THR A O 1
ATOM 759 N N . GLN A 1 103 ? -21.219 -9.348 32.376 1.00 77.38 103 GLN A N 1
ATOM 760 C CA . GLN A 1 103 ? -20.889 -10.603 31.688 1.00 77.38 103 GLN A CA 1
ATOM 761 C C . GLN A 1 103 ? -21.169 -10.544 30.174 1.00 77.38 103 GLN A C 1
ATOM 763 O O . GLN A 1 103 ? -20.392 -11.079 29.385 1.00 77.38 103 GLN A O 1
ATOM 768 N N . ASP A 1 104 ? -22.208 -9.820 29.748 1.00 74.94 104 ASP A N 1
ATOM 769 C CA . ASP A 1 104 ? -22.598 -9.718 28.334 1.00 74.94 104 ASP A CA 1
ATOM 770 C C . ASP A 1 104 ? -21.607 -8.864 27.509 1.00 74.94 104 ASP A C 1
ATOM 772 O O . ASP A 1 104 ? -21.620 -8.886 26.278 1.00 74.94 104 ASP A O 1
ATOM 776 N N . LEU A 1 105 ? -20.711 -8.118 28.171 1.00 78.69 105 LEU A N 1
ATOM 777 C CA . LEU A 1 105 ? -19.701 -7.270 27.529 1.00 78.69 105 LEU A CA 1
ATOM 778 C C . LEU A 1 105 ? -18.407 -8.025 27.178 1.00 78.69 105 LEU A C 1
ATOM 780 O O . LEU A 1 105 ? -17.613 -7.535 26.371 1.00 78.69 105 LEU A O 1
ATOM 784 N N . VAL A 1 106 ? -18.187 -9.209 27.759 1.00 86.81 106 VAL A N 1
ATOM 785 C CA . VAL A 1 106 ? -16.953 -9.993 27.579 1.00 86.81 106 VAL A CA 1
ATOM 786 C C . VAL A 1 106 ? -16.744 -10.430 26.120 1.00 86.81 106 VAL A C 1
ATOM 788 O O . VAL A 1 106 ? -15.640 -10.221 25.607 1.00 86.81 106 VAL A O 1
ATOM 791 N N . PRO A 1 107 ? -17.757 -10.950 25.392 1.00 88.44 107 PRO A N 1
ATOM 792 C CA . PRO A 1 107 ? -17.582 -11.312 23.984 1.00 88.44 107 PRO A CA 1
ATOM 793 C C . PRO A 1 107 ? -17.234 -10.108 23.098 1.00 88.44 107 PRO A C 1
ATOM 795 O O . PRO A 1 107 ? -16.371 -10.205 22.226 1.00 88.44 107 PRO A O 1
ATOM 798 N N . ALA A 1 108 ? -17.854 -8.951 23.352 1.00 85.00 108 ALA A N 1
ATOM 799 C CA . ALA A 1 108 ? -17.569 -7.725 22.612 1.00 85.00 108 ALA A CA 1
ATOM 800 C C . ALA A 1 108 ? -16.139 -7.221 22.868 1.00 85.00 108 ALA A C 1
ATOM 802 O O . ALA A 1 108 ? -15.456 -6.820 21.926 1.00 85.00 108 ALA A O 1
ATOM 803 N N . LEU A 1 109 ? -15.648 -7.306 24.111 1.00 87.94 109 LEU A N 1
ATOM 804 C CA . LEU A 1 109 ? -14.254 -6.997 24.435 1.00 87.94 109 LEU A CA 1
ATOM 805 C C . LEU A 1 109 ? -13.282 -7.933 23.701 1.00 87.94 109 LEU A C 1
ATOM 807 O O . LEU A 1 109 ? -12.287 -7.466 23.146 1.00 87.94 109 LEU A O 1
ATOM 811 N N . GLY A 1 110 ? -13.578 -9.235 23.667 1.00 91.62 110 GLY A N 1
ATOM 812 C CA . GLY A 1 110 ? -12.792 -10.214 22.914 1.00 91.62 110 GLY A CA 1
ATOM 813 C C . GLY A 1 110 ? -12.723 -9.876 21.423 1.00 91.62 110 GLY A C 1
ATOM 814 O O . GLY A 1 110 ? -11.637 -9.837 20.848 1.00 91.62 110 GLY A O 1
ATOM 815 N N . MET A 1 111 ? -13.864 -9.531 20.819 1.00 91.69 111 MET A N 1
ATOM 816 C CA . MET A 1 111 ? -13.929 -9.098 19.421 1.00 91.69 111 MET A CA 1
ATOM 817 C C . MET A 1 111 ? -13.105 -7.827 19.166 1.00 91.69 111 MET A C 1
ATOM 819 O O . MET A 1 111 ? -12.355 -7.775 18.194 1.00 91.69 111 MET A O 1
ATOM 823 N N . LEU A 1 112 ? -13.205 -6.812 20.032 1.00 91.25 112 LEU A N 1
ATOM 824 C CA . LEU A 1 112 ? -12.437 -5.569 19.895 1.00 91.25 112 LEU A CA 1
ATOM 825 C C . LEU A 1 112 ? -10.925 -5.810 20.005 1.00 91.25 112 LEU A C 1
ATOM 827 O O . LEU A 1 112 ? -10.162 -5.232 19.233 1.00 91.25 112 LEU A O 1
ATOM 831 N N . LYS A 1 113 ? -10.486 -6.680 20.924 1.00 95.62 113 LYS A N 1
ATOM 832 C CA . LYS A 1 113 ? -9.074 -7.086 21.029 1.00 95.62 113 LYS A CA 1
ATOM 833 C C . LYS A 1 113 ? -8.604 -7.808 19.769 1.00 95.62 113 LYS A C 1
ATOM 835 O O . LYS A 1 113 ? -7.538 -7.475 19.263 1.00 95.62 113 LYS A O 1
ATOM 840 N N . GLY A 1 114 ? -9.417 -8.716 19.226 1.00 94.50 114 GLY A N 1
ATOM 841 C CA . GLY A 1 114 ? -9.145 -9.359 17.937 1.00 94.50 114 GLY A CA 1
ATOM 842 C C . GLY A 1 114 ? -8.950 -8.337 16.814 1.00 94.50 114 GLY A C 1
ATOM 843 O O . GLY A 1 114 ? -7.908 -8.328 16.170 1.00 94.50 114 GLY A O 1
ATOM 844 N N . LEU A 1 115 ? -9.882 -7.388 16.670 1.00 94.12 115 LEU A N 1
ATOM 845 C CA . LEU A 1 115 ? -9.784 -6.299 15.686 1.00 94.12 115 LEU A CA 1
ATOM 846 C C . LEU A 1 115 ? -8.525 -5.439 15.851 1.00 94.12 115 LEU A C 1
ATOM 848 O O . LEU A 1 115 ? -7.957 -4.966 14.867 1.00 94.12 115 LEU A O 1
ATOM 852 N N . TYR A 1 116 ? -8.085 -5.216 17.090 1.00 96.00 116 TYR A N 1
ATOM 853 C CA . TYR A 1 116 ? -6.858 -4.476 17.366 1.00 96.00 116 TYR A CA 1
ATOM 854 C C . TYR A 1 116 ? -5.611 -5.232 16.886 1.00 96.00 116 TYR A C 1
ATOM 856 O O . TYR A 1 116 ? -4.724 -4.639 16.267 1.00 96.00 116 TYR A O 1
ATOM 864 N N . GLU A 1 117 ? -5.539 -6.538 17.145 1.00 97.19 117 GLU A N 1
ATOM 865 C CA . GLU A 1 117 ? -4.448 -7.390 16.662 1.00 97.19 117 GLU A CA 1
ATOM 866 C C . GLU A 1 117 ? -4.447 -7.498 15.132 1.00 97.19 117 GLU A C 1
ATOM 868 O O . GLU A 1 117 ? -3.407 -7.277 14.506 1.00 97.19 117 GLU A O 1
ATOM 873 N N . ASP A 1 118 ? -5.614 -7.719 14.525 1.00 93.31 118 ASP A N 1
ATOM 874 C CA . ASP A 1 118 ? -5.783 -7.772 13.070 1.00 93.31 118 ASP A CA 1
ATOM 875 C C . ASP A 1 118 ? -5.340 -6.459 12.410 1.00 93.31 118 ASP A C 1
ATOM 877 O O . ASP A 1 118 ? -4.601 -6.459 11.421 1.00 93.31 118 ASP A O 1
ATOM 881 N N . GLY A 1 119 ? -5.724 -5.315 12.987 1.00 94.69 119 GLY A N 1
ATOM 882 C CA . GLY A 1 119 ? -5.304 -4.004 12.499 1.00 94.69 119 GLY A CA 1
ATOM 883 C C . GLY A 1 119 ? -3.787 -3.798 12.581 1.00 94.69 119 GLY A C 1
ATOM 884 O O . GLY A 1 119 ? -3.193 -3.279 11.636 1.00 94.69 119 GLY A O 1
ATOM 885 N N . LYS A 1 120 ? -3.118 -4.259 13.649 1.00 97.31 120 LYS A N 1
ATOM 886 C CA . LYS A 1 120 ? -1.644 -4.229 13.732 1.00 97.31 120 LYS A CA 1
ATOM 887 C C . LYS A 1 120 ? -0.994 -5.114 12.670 1.00 97.31 120 LYS A C 1
ATOM 889 O O . LYS A 1 120 ? -0.033 -4.685 12.028 1.00 97.31 120 LYS A O 1
ATOM 894 N N . ALA A 1 121 ? -1.518 -6.322 12.461 1.00 96.12 121 ALA A N 1
ATOM 895 C CA . ALA A 1 121 ? -1.025 -7.226 11.426 1.00 96.12 121 ALA A CA 1
ATOM 896 C C . ALA A 1 121 ? -1.155 -6.593 10.031 1.00 96.12 121 ALA A C 1
ATOM 898 O O . ALA A 1 121 ? -0.218 -6.643 9.231 1.00 96.12 121 ALA A O 1
ATOM 899 N N . ARG A 1 122 ? -2.277 -5.915 9.766 1.00 95.19 122 ARG A N 1
ATOM 900 C CA . ARG A 1 122 ? -2.534 -5.194 8.515 1.00 95.19 122 ARG A CA 1
ATOM 901 C C . ARG A 1 122 ? -1.553 -4.036 8.290 1.00 95.19 122 ARG A C 1
ATOM 903 O O . ARG A 1 122 ? -1.014 -3.919 7.189 1.00 95.19 122 ARG A O 1
ATOM 910 N N . ILE A 1 123 ? -1.237 -3.251 9.325 1.00 96.31 123 ILE A N 1
ATOM 911 C CA . ILE A 1 123 ? -0.181 -2.221 9.258 1.00 96.31 123 ILE A CA 1
ATOM 912 C C . ILE A 1 123 ? 1.169 -2.867 8.917 1.00 96.31 123 ILE A C 1
ATOM 914 O O . ILE A 1 123 ? 1.897 -2.370 8.057 1.00 96.31 123 ILE A O 1
ATOM 918 N N . GLY A 1 124 ? 1.493 -4.003 9.542 1.00 97.44 124 GLY A N 1
ATOM 919 C CA . GLY A 1 124 ? 2.704 -4.768 9.235 1.00 97.44 124 GLY A CA 1
ATOM 920 C C . GLY A 1 124 ? 2.787 -5.181 7.760 1.00 97.44 124 GLY A C 1
ATOM 921 O O . GLY A 1 124 ? 3.817 -4.970 7.117 1.00 97.44 124 GLY A O 1
ATOM 922 N N . GLN A 1 125 ? 1.689 -5.695 7.197 1.00 95.50 125 GLN A N 1
ATOM 923 C CA . GLN A 1 125 ? 1.598 -6.059 5.778 1.00 95.50 125 GLN A CA 1
ATOM 924 C C . GLN A 1 125 ? 1.768 -4.846 4.852 1.00 95.50 125 GLN A C 1
ATOM 926 O O . GLN A 1 125 ? 2.480 -4.938 3.850 1.00 95.50 125 GLN A O 1
ATOM 931 N N . LEU A 1 126 ? 1.153 -3.704 5.186 1.00 95.81 126 LEU A N 1
ATOM 932 C CA . LEU A 1 126 ? 1.313 -2.462 4.424 1.00 95.81 126 LEU A CA 1
ATOM 933 C C . LEU A 1 126 ? 2.771 -1.992 4.408 1.00 95.81 126 LEU A C 1
ATOM 935 O O . LEU A 1 126 ? 3.296 -1.680 3.340 1.00 95.81 126 LEU A O 1
ATOM 939 N N . ASN A 1 127 ? 3.437 -1.993 5.563 1.00 97.62 127 ASN A N 1
ATOM 940 C CA . ASN A 1 127 ? 4.834 -1.575 5.684 1.00 97.62 127 ASN A CA 1
ATOM 941 C C . ASN A 1 127 ? 5.776 -2.503 4.905 1.00 97.62 127 ASN A C 1
ATOM 943 O O . ASN A 1 127 ? 6.681 -2.037 4.210 1.00 97.62 127 ASN A O 1
ATOM 947 N N . ALA A 1 128 ? 5.554 -3.819 4.990 1.00 97.31 128 ALA A N 1
ATOM 948 C CA . ALA A 1 128 ? 6.328 -4.802 4.237 1.00 97.31 128 ALA A CA 1
ATOM 949 C C . ALA A 1 128 ? 6.166 -4.603 2.722 1.00 97.31 128 ALA A C 1
ATOM 951 O O . ALA A 1 128 ? 7.155 -4.601 1.987 1.00 97.31 128 ALA A O 1
ATOM 952 N N . ARG A 1 129 ? 4.931 -4.365 2.260 1.00 95.19 129 ARG A N 1
ATOM 953 C CA . ARG A 1 129 ? 4.649 -4.090 0.849 1.00 95.19 129 ARG A CA 1
ATOM 954 C C . ARG A 1 129 ? 5.282 -2.783 0.380 1.00 95.19 129 ARG A C 1
ATOM 956 O O . ARG A 1 129 ? 5.874 -2.765 -0.690 1.00 95.19 129 ARG A O 1
ATOM 963 N N . GLU A 1 130 ? 5.193 -1.705 1.154 1.00 97.44 130 GLU A N 1
ATOM 964 C CA . GLU A 1 130 ? 5.816 -0.425 0.790 1.00 97.44 130 GLU A CA 1
ATOM 965 C C . GLU A 1 130 ? 7.342 -0.556 0.668 1.00 97.44 130 GLU A C 1
ATOM 967 O O . GLU A 1 130 ? 7.940 -0.007 -0.259 1.00 97.44 130 GLU A O 1
ATOM 972 N N . LYS A 1 131 ? 7.979 -1.344 1.546 1.00 97.81 131 LYS A N 1
ATOM 973 C CA . LYS A 1 131 ? 9.412 -1.654 1.446 1.00 97.81 131 LYS A CA 1
ATOM 974 C C . LYS A 1 131 ? 9.751 -2.396 0.148 1.00 97.81 131 LYS A C 1
ATOM 976 O O . LYS A 1 131 ? 10.709 -2.018 -0.525 1.00 97.81 131 LYS A O 1
ATOM 981 N N . ASP A 1 132 ? 8.973 -3.417 -0.211 1.00 95.12 132 ASP A N 1
ATOM 982 C CA . ASP A 1 132 ? 9.141 -4.165 -1.468 1.00 95.12 132 ASP A CA 1
ATOM 983 C C . ASP A 1 132 ? 8.945 -3.266 -2.700 1.00 95.12 132 ASP A C 1
ATOM 985 O O . ASP A 1 132 ? 9.785 -3.242 -3.600 1.00 95.12 132 ASP A O 1
ATOM 989 N N . LEU A 1 133 ? 7.880 -2.458 -2.715 1.00 94.12 133 LEU A N 1
ATOM 990 C CA . LEU A 1 133 ? 7.593 -1.526 -3.807 1.00 94.12 133 LEU A CA 1
ATOM 991 C C . LEU A 1 133 ? 8.695 -0.475 -3.974 1.00 94.12 133 LEU A C 1
ATOM 993 O O . LEU A 1 133 ? 9.052 -0.148 -5.106 1.00 94.12 133 LEU A O 1
ATOM 997 N N . LYS A 1 134 ? 9.269 0.022 -2.872 1.00 96.38 134 LYS A N 1
ATOM 998 C CA . LYS A 1 134 ? 10.426 0.923 -2.918 1.00 96.38 134 LYS A CA 1
ATOM 999 C C . LYS A 1 134 ? 11.640 0.240 -3.551 1.00 96.38 134 LYS A C 1
ATOM 1001 O O . LYS A 1 134 ? 12.228 0.800 -4.468 1.00 96.38 134 LYS A O 1
ATOM 1006 N N . GLY A 1 135 ? 11.959 -0.988 -3.138 1.00 94.19 135 GLY A N 1
ATOM 1007 C CA . GLY A 1 135 ? 13.064 -1.750 -3.730 1.00 94.19 135 GLY A CA 1
ATOM 1008 C C . GLY A 1 135 ? 12.876 -1.997 -5.231 1.00 94.19 135 GLY A C 1
ATOM 1009 O O . GLY A 1 135 ? 13.791 -1.774 -6.020 1.00 94.19 135 GLY A O 1
ATOM 1010 N N . LYS A 1 136 ? 11.667 -2.386 -5.654 1.00 92.19 136 LYS A N 1
ATOM 1011 C CA . LYS A 1 136 ? 11.329 -2.561 -7.078 1.00 92.19 136 LYS A CA 1
ATOM 1012 C C . LYS A 1 136 ? 11.445 -1.260 -7.871 1.00 92.19 136 LYS A C 1
ATOM 1014 O O . LYS A 1 136 ? 11.902 -1.289 -9.011 1.00 92.19 136 LYS A O 1
ATOM 1019 N N . TYR A 1 137 ? 11.052 -0.135 -7.276 1.00 94.56 137 TYR A N 1
ATOM 1020 C CA . TYR A 1 137 ? 11.197 1.183 -7.889 1.00 94.56 137 TYR A CA 1
ATOM 1021 C C . TYR A 1 137 ? 12.669 1.553 -8.098 1.00 94.56 137 TYR A C 1
ATOM 1023 O O . TYR A 1 137 ? 13.040 1.949 -9.200 1.00 94.56 137 TYR A O 1
ATOM 1031 N N . ASP A 1 138 ? 13.514 1.353 -7.086 1.00 95.94 138 ASP A N 1
ATOM 1032 C CA . ASP A 1 138 ? 14.947 1.655 -7.170 1.00 95.94 138 ASP A CA 1
ATOM 1033 C C . ASP A 1 138 ? 15.640 0.795 -8.244 1.00 95.94 138 ASP A C 1
ATOM 1035 O O . ASP A 1 138 ? 16.420 1.306 -9.050 1.00 95.94 138 ASP A O 1
ATOM 1039 N N . LEU A 1 139 ? 15.287 -0.495 -8.335 1.00 94.44 139 LEU A N 1
ATOM 1040 C CA . LEU A 1 139 ? 15.763 -1.382 -9.404 1.00 94.44 139 LEU A CA 1
ATOM 1041 C C . LEU A 1 139 ? 15.318 -0.909 -10.792 1.00 94.44 139 LEU A C 1
ATOM 1043 O O . LEU A 1 139 ? 16.118 -0.898 -11.728 1.00 94.44 139 LEU A O 1
ATOM 1047 N N . LYS A 1 140 ? 14.053 -0.500 -10.936 1.00 93.56 140 LYS A N 1
ATOM 1048 C CA . LYS A 1 140 ? 13.527 0.012 -12.208 1.00 93.56 140 LYS A CA 1
ATOM 1049 C C . LYS A 1 140 ? 14.180 1.325 -12.615 1.00 93.56 140 LYS A C 1
ATOM 1051 O O . LYS A 1 140 ? 14.446 1.510 -13.798 1.00 93.56 140 LYS A O 1
ATOM 1056 N N . LYS A 1 141 ? 14.493 2.190 -11.651 1.00 96.81 141 LYS A N 1
ATOM 1057 C CA . LYS A 1 141 ? 15.244 3.423 -11.889 1.00 96.81 141 LYS A CA 1
ATOM 1058 C C . LYS A 1 141 ? 16.641 3.131 -12.426 1.00 96.81 141 LYS A C 1
ATOM 1060 O O . LYS A 1 141 ? 17.026 3.666 -13.457 1.00 96.81 141 LYS A O 1
ATOM 1065 N N . ALA A 1 142 ? 17.366 2.221 -11.779 1.00 97.19 142 ALA A N 1
ATOM 1066 C CA . ALA A 1 142 ? 18.690 1.821 -12.243 1.00 97.19 142 ALA A CA 1
ATOM 1067 C C . ALA A 1 142 ? 18.643 1.189 -13.648 1.00 97.19 142 ALA A C 1
ATOM 1069 O O . ALA A 1 142 ? 19.524 1.430 -14.473 1.00 97.19 142 ALA A O 1
ATOM 1070 N N . GLU A 1 143 ? 17.608 0.392 -13.943 1.00 94.94 143 GLU A N 1
ATOM 1071 C CA . GLU A 1 143 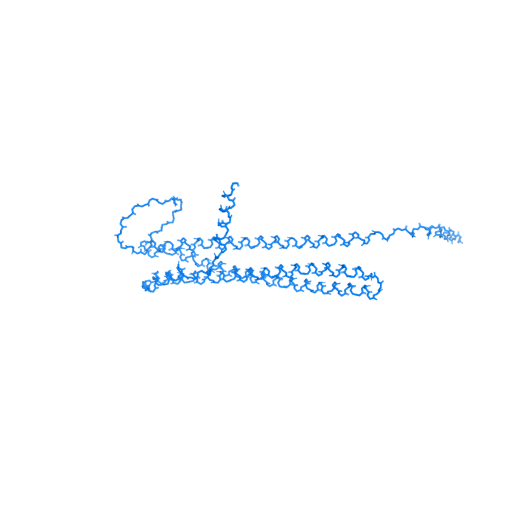? 17.398 -0.174 -15.278 1.00 94.94 143 GLU A CA 1
ATOM 1072 C C . GLU A 1 143 ? 17.158 0.918 -16.332 1.00 94.94 143 GLU A C 1
ATOM 1074 O O . GLU A 1 143 ? 17.775 0.866 -17.397 1.00 94.94 143 GLU A O 1
ATOM 1079 N N . HIS A 1 144 ? 16.310 1.901 -16.023 1.00 96.56 144 HIS A N 1
ATOM 1080 C CA . HIS A 1 144 ? 16.044 3.066 -16.866 1.00 96.56 144 HIS A CA 1
ATOM 1081 C C . HIS A 1 144 ? 17.328 3.855 -17.164 1.00 96.56 144 HIS A C 1
ATOM 1083 O O . HIS A 1 144 ? 17.688 4.047 -18.328 1.00 96.56 144 HIS A O 1
ATOM 1089 N N . ASP A 1 145 ? 18.083 4.211 -16.122 1.00 98.00 145 ASP A N 1
ATOM 1090 C CA . ASP A 1 145 ? 19.344 4.949 -16.249 1.00 98.00 145 ASP A CA 1
ATOM 1091 C C . ASP A 1 145 ? 20.351 4.179 -17.122 1.00 98.00 145 ASP A C 1
ATOM 1093 O O . ASP A 1 145 ? 20.985 4.741 -18.021 1.00 98.00 145 ASP A O 1
ATOM 1097 N N . ARG A 1 146 ? 20.452 2.855 -16.927 1.00 97.38 146 ARG A N 1
ATOM 1098 C CA . ARG A 1 146 ? 21.306 1.980 -17.743 1.00 97.38 146 ARG A CA 1
ATOM 1099 C C . ARG A 1 146 ? 20.882 1.967 -19.213 1.00 97.38 146 ARG A C 1
ATOM 1101 O O . ARG A 1 146 ? 21.741 1.943 -20.094 1.00 97.38 146 ARG A O 1
ATOM 1108 N N . ARG A 1 147 ? 19.579 1.959 -19.504 1.00 96.06 147 ARG A N 1
ATOM 1109 C CA . ARG A 1 147 ? 19.067 1.983 -20.885 1.00 96.06 147 ARG A CA 1
ATOM 1110 C C . ARG A 1 147 ? 19.387 3.299 -21.574 1.00 96.06 147 ARG A C 1
ATOM 1112 O O . ARG A 1 147 ? 19.874 3.267 -22.700 1.00 96.06 147 ARG A O 1
ATOM 1119 N N . LEU A 1 148 ? 19.209 4.430 -20.892 1.00 97.88 148 LEU A N 1
ATOM 1120 C CA . LEU A 1 148 ? 19.602 5.736 -21.425 1.00 97.88 148 LEU A CA 1
ATOM 1121 C C . LEU A 1 148 ? 21.102 5.788 -21.746 1.00 97.88 148 LEU A C 1
ATOM 1123 O O . LEU A 1 148 ? 21.486 6.232 -22.827 1.00 97.88 148 LEU A O 1
ATOM 1127 N N . GLN A 1 149 ? 21.951 5.259 -20.860 1.00 98.12 149 GLN A N 1
ATOM 1128 C CA . GLN A 1 149 ? 23.392 5.149 -21.117 1.00 98.12 149 GLN A CA 1
ATOM 1129 C C . GLN A 1 149 ? 23.707 4.247 -22.317 1.00 98.12 149 GLN A C 1
ATOM 1131 O O . GLN A 1 149 ? 24.576 4.580 -23.121 1.00 98.12 149 GLN A O 1
ATOM 1136 N N . ALA A 1 150 ? 22.998 3.126 -22.472 1.00 96.38 150 ALA A N 1
ATOM 1137 C CA . ALA A 1 150 ? 23.178 2.223 -23.606 1.00 96.38 150 ALA A CA 1
ATOM 1138 C C . ALA A 1 150 ? 22.765 2.870 -24.940 1.00 96.38 150 ALA A C 1
ATOM 1140 O O . ALA A 1 150 ? 23.480 2.727 -25.933 1.00 96.38 150 ALA A O 1
ATOM 1141 N N . ILE A 1 151 ? 21.651 3.611 -24.963 1.00 95.81 151 ILE A N 1
ATOM 1142 C CA . ILE A 1 151 ? 21.211 4.395 -26.129 1.00 95.81 151 ILE A CA 1
ATOM 1143 C C . ILE A 1 151 ? 22.292 5.417 -26.497 1.00 95.81 151 ILE A C 1
ATOM 1145 O O . ILE A 1 151 ? 22.704 5.509 -27.655 1.00 95.81 151 ILE A O 1
ATOM 1149 N N . GLU A 1 152 ? 22.812 6.134 -25.500 1.00 97.75 152 GLU A N 1
ATOM 1150 C CA . GLU A 1 152 ? 23.853 7.138 -25.700 1.00 97.75 152 GLU A CA 1
ATOM 1151 C C . GLU A 1 152 ? 25.166 6.535 -26.216 1.00 97.75 152 GLU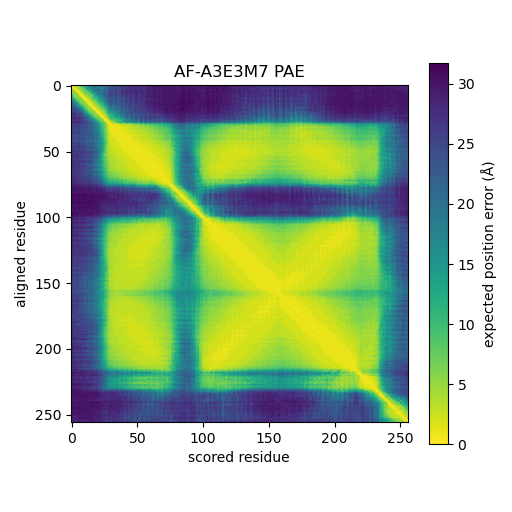 A C 1
ATOM 1153 O O . GLU A 1 152 ? 25.785 7.076 -27.132 1.00 97.75 152 GLU A O 1
ATOM 1158 N N . ALA A 1 153 ? 25.586 5.393 -25.670 1.00 97.94 153 ALA A N 1
ATOM 1159 C CA . ALA A 1 153 ? 26.781 4.688 -26.120 1.00 97.94 153 ALA A CA 1
ATOM 1160 C C . ALA A 1 153 ? 26.645 4.220 -27.578 1.00 97.94 153 ALA A C 1
ATOM 1162 O O . ALA A 1 153 ? 27.565 4.403 -28.373 1.00 97.94 153 ALA A O 1
ATOM 1163 N N . ARG A 1 154 ? 25.482 3.676 -27.965 1.00 96.69 154 ARG A N 1
ATOM 1164 C CA . ARG A 1 154 ? 25.210 3.265 -29.354 1.00 96.69 154 ARG A CA 1
ATOM 1165 C C . ARG A 1 154 ? 25.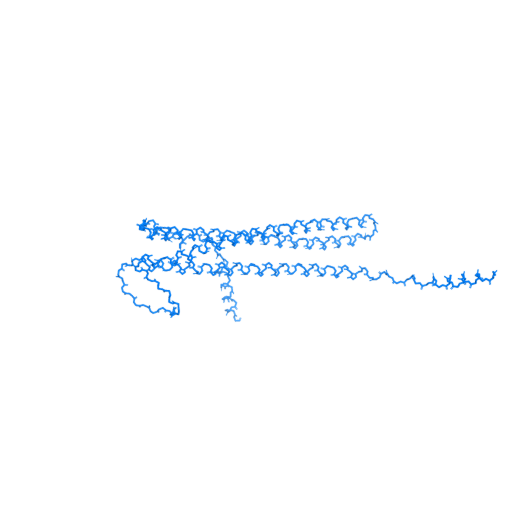257 4.444 -30.322 1.00 96.69 154 ARG A C 1
ATOM 1167 O O . ARG A 1 154 ? 25.781 4.290 -31.428 1.00 96.69 154 ARG A O 1
ATOM 1174 N N . PHE A 1 155 ? 24.743 5.599 -29.904 1.00 97.62 155 PHE A N 1
ATOM 1175 C CA . PHE A 1 155 ? 24.812 6.837 -30.676 1.00 97.62 155 PHE A CA 1
ATOM 1176 C C . PHE A 1 155 ? 26.255 7.330 -30.845 1.00 97.62 155 PHE A C 1
ATOM 1178 O O . PHE A 1 155 ? 26.676 7.597 -31.968 1.00 97.62 155 PHE A O 1
ATOM 1185 N N . LYS A 1 156 ? 27.042 7.372 -29.761 1.00 97.62 156 LYS A N 1
ATOM 1186 C CA . LYS A 1 156 ? 28.466 7.759 -29.798 1.00 97.62 156 LYS A CA 1
ATOM 1187 C C . LYS A 1 156 ? 29.318 6.821 -30.651 1.00 97.62 156 LYS A C 1
ATOM 1189 O O . LYS A 1 156 ? 30.214 7.278 -31.344 1.00 97.62 156 LYS A O 1
ATOM 1194 N N . ASN A 1 157 ? 28.998 5.531 -30.653 1.00 97.12 157 ASN A N 1
ATOM 1195 C CA . ASN A 1 157 ? 29.654 4.537 -31.504 1.00 97.12 157 ASN A CA 1
ATOM 1196 C C . ASN A 1 157 ? 29.166 4.579 -32.966 1.00 97.12 157 ASN A C 1
ATOM 1198 O O . ASN A 1 157 ? 29.498 3.686 -33.739 1.00 97.12 157 ASN A O 1
ATOM 1202 N N . HIS A 1 158 ? 28.337 5.562 -33.340 1.00 96.19 158 HIS A N 1
ATOM 1203 C CA . HIS A 1 158 ? 27.739 5.720 -34.671 1.00 96.19 158 HIS A CA 1
ATOM 1204 C C . HIS A 1 158 ? 26.922 4.507 -35.157 1.00 96.19 158 HIS A C 1
ATOM 1206 O O . HIS A 1 158 ? 26.631 4.374 -36.342 1.00 96.19 158 HIS A O 1
ATOM 1212 N N . THR A 1 159 ? 26.495 3.637 -34.236 1.00 95.81 159 THR A N 1
ATOM 1213 C CA . THR A 1 159 ? 25.628 2.477 -34.527 1.00 95.81 159 THR A CA 1
ATOM 1214 C C . THR A 1 159 ? 24.136 2.820 -34.484 1.00 95.81 159 THR A C 1
ATOM 1216 O O . THR A 1 159 ? 23.295 1.985 -34.815 1.00 95.81 159 THR A O 1
ATOM 1219 N N . LEU A 1 160 ? 23.796 4.040 -34.055 1.00 94.50 160 LEU A N 1
ATOM 1220 C CA . LEU A 1 160 ? 22.435 4.555 -33.947 1.00 94.50 160 LEU A CA 1
ATOM 1221 C C . LEU A 1 160 ? 22.364 5.941 -34.595 1.00 94.50 160 LEU A C 1
ATOM 1223 O O . LEU A 1 160 ? 23.194 6.798 -34.294 1.00 94.50 160 LEU A O 1
ATOM 1227 N N . SER A 1 161 ? 21.378 6.175 -35.466 1.00 96.81 161 SER A N 1
ATOM 1228 C CA . SER A 1 161 ? 21.175 7.504 -36.058 1.00 96.81 161 SER A CA 1
ATOM 1229 C C . SER A 1 161 ? 20.631 8.498 -35.026 1.00 96.81 161 SER A C 1
ATOM 1231 O O . SER A 1 161 ? 20.074 8.108 -33.996 1.00 96.81 161 SER A O 1
ATOM 1233 N N . ALA A 1 162 ? 20.753 9.797 -35.313 1.00 97.69 162 ALA A N 1
ATOM 1234 C CA . ALA A 1 162 ? 20.224 10.850 -34.446 1.00 97.69 162 ALA A CA 1
ATOM 1235 C C . ALA A 1 162 ? 18.701 10.741 -34.248 1.00 97.69 162 ALA A C 1
ATOM 1237 O O . ALA A 1 162 ? 18.217 10.868 -33.123 1.00 97.69 162 ALA A O 1
ATOM 1238 N N . GLU A 1 163 ? 17.954 10.441 -35.314 1.00 96.19 163 GLU A N 1
ATOM 1239 C CA . GLU A 1 163 ? 16.503 10.239 -35.229 1.00 96.19 163 GLU A CA 1
ATOM 1240 C C . GLU A 1 163 ? 16.143 9.019 -34.374 1.00 96.19 163 GLU A C 1
ATOM 1242 O O . GLU A 1 163 ? 15.259 9.096 -33.519 1.00 96.19 163 GLU A O 1
ATOM 1247 N N . TRP A 1 164 ? 16.857 7.900 -34.546 1.00 94.38 164 TRP A N 1
ATOM 1248 C CA . TRP A 1 164 ? 16.623 6.697 -33.748 1.00 94.38 164 TRP A CA 1
ATOM 1249 C C . TRP A 1 164 ? 16.970 6.906 -32.274 1.00 94.38 164 TRP A C 1
ATOM 1251 O O . TRP A 1 164 ? 16.204 6.475 -31.416 1.00 94.38 164 TRP A O 1
ATOM 1261 N N . ARG A 1 165 ? 18.054 7.631 -31.966 1.00 96.50 165 ARG A N 1
ATOM 1262 C CA . ARG A 1 165 ? 18.385 8.050 -30.595 1.00 96.50 165 ARG A CA 1
ATOM 1263 C C . ARG A 1 165 ? 17.241 8.856 -29.981 1.00 96.50 165 ARG A C 1
ATOM 1265 O O . ARG A 1 165 ? 16.807 8.543 -28.878 1.00 96.50 165 ARG A O 1
ATOM 1272 N N . ALA A 1 166 ? 16.740 9.870 -30.689 1.00 97.31 166 ALA A N 1
ATOM 1273 C CA . ALA A 1 166 ? 15.652 10.710 -30.192 1.00 97.31 166 ALA A CA 1
ATOM 1274 C C . ALA A 1 166 ? 14.379 9.892 -29.915 1.00 97.31 166 ALA A C 1
ATOM 1276 O O . ALA A 1 166 ? 13.754 10.055 -28.866 1.00 97.31 166 ALA A O 1
ATOM 1277 N N . ASN A 1 167 ? 14.029 8.974 -30.820 1.00 95.00 167 ASN A N 1
ATOM 1278 C CA . ASN A 1 167 ? 12.866 8.105 -30.668 1.00 95.00 167 ASN A CA 1
ATOM 1279 C C . ASN A 1 167 ? 13.020 7.103 -29.512 1.00 95.00 167 ASN A C 1
ATOM 1281 O O . ASN A 1 167 ? 12.110 6.997 -28.692 1.00 95.00 167 ASN A O 1
ATOM 1285 N N . GLU A 1 168 ? 14.158 6.405 -29.407 1.00 94.50 168 GLU A N 1
ATOM 1286 C CA . GLU A 1 168 ? 14.414 5.448 -28.320 1.00 94.50 168 GLU A CA 1
ATOM 1287 C C . GLU A 1 168 ? 14.423 6.143 -26.949 1.00 94.50 168 GLU A C 1
ATOM 1289 O O . GLU A 1 168 ? 13.756 5.676 -26.027 1.00 94.50 168 GLU A O 1
ATOM 1294 N N . THR A 1 169 ? 15.089 7.297 -26.825 1.00 96.88 169 THR A N 1
ATOM 1295 C CA . THR A 1 169 ? 15.097 8.086 -25.582 1.00 96.88 169 THR A CA 1
ATOM 1296 C C . THR A 1 169 ? 13.696 8.570 -25.210 1.00 96.88 169 THR A C 1
ATOM 1298 O O . THR A 1 169 ? 13.304 8.503 -24.045 1.00 96.88 169 THR A O 1
ATOM 1301 N N . ARG A 1 170 ? 12.908 9.045 -26.184 1.00 97.00 170 ARG A N 1
ATOM 1302 C CA . ARG A 1 170 ? 11.526 9.483 -25.939 1.00 97.00 170 ARG A CA 1
ATOM 1303 C C . ARG A 1 170 ? 10.654 8.336 -25.431 1.00 97.00 170 ARG A C 1
ATOM 1305 O O . ARG A 1 170 ? 9.876 8.540 -24.500 1.00 97.00 170 ARG A O 1
ATOM 1312 N N . ASP A 1 171 ? 10.763 7.160 -26.040 1.00 94.00 171 ASP A N 1
ATOM 1313 C CA . ASP A 1 171 ? 9.973 5.987 -25.661 1.00 94.00 171 ASP A CA 1
ATOM 1314 C C . ASP A 1 171 ? 10.350 5.485 -24.258 1.00 94.00 171 ASP A C 1
ATOM 1316 O O . ASP A 1 171 ? 9.463 5.228 -23.441 1.00 94.00 171 ASP A O 1
ATOM 1320 N N . GLU A 1 172 ? 11.648 5.422 -23.949 1.00 95.19 172 GLU A N 1
ATOM 1321 C CA . GLU A 1 172 ? 12.155 5.045 -22.626 1.00 95.19 172 GLU A CA 1
ATOM 1322 C C . GLU A 1 172 ? 11.691 6.042 -21.548 1.00 95.19 172 GLU A C 1
ATOM 1324 O O . GLU A 1 172 ? 11.129 5.642 -20.527 1.00 95.19 172 GLU A O 1
ATOM 1329 N N . ASN A 1 173 ? 11.788 7.349 -21.815 1.00 97.19 173 ASN A N 1
ATOM 1330 C CA . ASN A 1 173 ? 11.271 8.385 -20.914 1.00 97.19 173 ASN A CA 1
ATOM 1331 C C . ASN A 1 173 ? 9.752 8.296 -20.731 1.00 97.19 173 ASN A C 1
ATOM 1333 O O . ASN A 1 173 ? 9.237 8.522 -19.638 1.00 97.19 173 ASN A O 1
ATOM 1337 N N . ARG A 1 174 ? 8.995 7.955 -21.781 1.00 95.62 174 ARG A N 1
ATOM 1338 C CA . ARG A 1 174 ? 7.540 7.779 -21.675 1.00 95.62 174 ARG A CA 1
ATOM 1339 C C . ARG A 1 174 ? 7.186 6.634 -20.726 1.00 95.62 174 ARG A C 1
ATOM 1341 O O . ARG A 1 174 ? 6.245 6.780 -19.941 1.00 95.62 174 ARG A O 1
ATOM 1348 N N . LEU A 1 175 ? 7.910 5.519 -20.809 1.00 93.12 175 LEU A N 1
ATOM 1349 C CA . LEU A 1 175 ? 7.725 4.373 -19.922 1.00 93.12 175 LEU A CA 1
ATOM 1350 C C . LEU A 1 175 ? 8.113 4.726 -18.480 1.00 93.12 175 LEU A C 1
ATOM 1352 O O . LEU A 1 175 ? 7.345 4.451 -17.556 1.00 93.12 175 LEU A O 1
ATOM 1356 N N . TRP A 1 176 ? 9.249 5.398 -18.291 1.00 95.88 176 TRP A N 1
ATOM 1357 C CA . TRP A 1 176 ? 9.701 5.863 -16.980 1.00 95.88 176 TRP A CA 1
ATOM 1358 C C . TRP A 1 176 ? 8.700 6.815 -16.316 1.00 95.88 176 TRP A C 1
ATOM 1360 O O . TRP A 1 176 ? 8.237 6.558 -15.205 1.00 95.88 176 TRP A O 1
ATOM 1370 N N . ASN A 1 177 ? 8.242 7.837 -17.041 1.00 96.69 177 ASN A N 1
ATOM 1371 C CA . ASN A 1 177 ? 7.241 8.791 -16.554 1.00 96.69 177 ASN A CA 1
ATOM 1372 C C . ASN A 1 177 ? 5.917 8.115 -16.163 1.00 96.69 177 ASN A C 1
ATOM 1374 O O . ASN A 1 177 ? 5.141 8.647 -15.363 1.00 96.69 177 ASN A O 1
ATOM 1378 N N . TYR A 1 178 ? 5.580 6.982 -16.782 1.00 93.69 178 TYR A N 1
ATOM 1379 C CA . TYR A 1 178 ? 4.437 6.183 -16.357 1.00 93.69 178 TYR A CA 1
ATOM 1380 C C . TYR A 1 178 ? 4.720 5.492 -15.012 1.00 93.69 178 TYR A C 1
ATOM 1382 O O . TYR A 1 178 ? 3.890 5.586 -14.104 1.00 93.69 178 TYR A O 1
ATOM 1390 N N . TRP A 1 179 ? 5.887 4.859 -14.853 1.00 93.56 179 TRP A N 1
ATOM 1391 C CA . TRP A 1 179 ? 6.298 4.206 -13.606 1.00 93.56 179 TRP A CA 1
ATOM 1392 C C . TRP A 1 179 ? 6.390 5.174 -12.424 1.00 93.56 179 TRP A C 1
ATOM 1394 O O . TRP A 1 179 ? 5.909 4.840 -11.339 1.00 93.56 179 TRP A O 1
ATOM 1404 N N . GLU A 1 180 ? 6.910 6.385 -12.625 1.00 96.06 180 GLU A N 1
ATOM 1405 C CA . GLU A 1 180 ? 6.917 7.432 -11.592 1.00 96.06 180 GLU A CA 1
ATOM 1406 C C . GLU A 1 180 ? 5.501 7.744 -11.103 1.00 96.06 180 GLU A C 1
ATOM 1408 O O . GLU A 1 180 ? 5.225 7.734 -9.901 1.00 96.06 180 GLU A O 1
ATOM 1413 N N . ARG A 1 181 ? 4.557 7.917 -12.035 1.00 95.69 181 ARG A N 1
ATOM 1414 C CA . ARG A 1 181 ? 3.147 8.155 -11.701 1.00 95.69 181 ARG A CA 1
ATOM 1415 C C . ARG A 1 181 ? 2.503 6.962 -10.994 1.00 95.69 181 ARG A C 1
ATOM 1417 O O . ARG A 1 181 ? 1.669 7.161 -10.110 1.00 95.69 181 ARG A O 1
ATOM 1424 N N . VAL A 1 182 ? 2.839 5.724 -11.371 1.00 92.56 182 VAL A N 1
ATOM 1425 C CA . VAL A 1 182 ? 2.387 4.517 -10.649 1.00 92.56 182 VAL A CA 1
ATOM 1426 C C . VAL A 1 182 ? 2.888 4.552 -9.208 1.00 92.56 182 VAL A C 1
ATOM 1428 O O . VAL A 1 182 ? 2.091 4.384 -8.282 1.00 92.56 182 VAL A O 1
ATOM 1431 N N . ARG A 1 183 ? 4.182 4.817 -9.012 1.00 95.12 183 ARG A N 1
ATOM 1432 C CA . ARG A 1 183 ? 4.801 4.871 -7.688 1.00 95.12 183 ARG A CA 1
ATOM 1433 C C . ARG A 1 183 ? 4.171 5.952 -6.817 1.00 95.12 183 ARG A C 1
ATOM 1435 O O . ARG A 1 183 ? 3.834 5.673 -5.668 1.00 95.12 183 ARG A O 1
ATOM 1442 N N . GLU A 1 184 ? 3.954 7.144 -7.364 1.00 96.75 184 GLU A N 1
ATOM 1443 C CA . GLU A 1 184 ? 3.308 8.249 -6.656 1.00 96.75 184 GLU A CA 1
ATOM 1444 C C . GLU A 1 184 ? 1.895 7.868 -6.182 1.00 96.75 184 GLU A C 1
ATOM 1446 O O . GLU A 1 184 ? 1.552 8.074 -5.015 1.00 96.75 184 GLU A O 1
ATOM 1451 N N . ARG A 1 185 ? 1.080 7.253 -7.052 1.00 95.06 185 ARG A N 1
ATOM 1452 C CA . ARG A 1 185 ? -0.265 6.779 -6.679 1.00 95.06 185 ARG A CA 1
ATOM 1453 C C . ARG A 1 185 ? -0.210 5.737 -5.568 1.00 95.06 185 ARG A C 1
ATOM 1455 O O . ARG A 1 185 ? -0.945 5.860 -4.592 1.00 95.06 185 ARG A O 1
ATOM 1462 N N . GLN A 1 186 ? 0.661 4.738 -5.701 1.00 94.25 186 GLN A N 1
ATOM 1463 C CA . GLN A 1 186 ? 0.812 3.681 -4.699 1.00 94.25 186 GLN A CA 1
ATOM 1464 C C . GLN A 1 186 ? 1.264 4.244 -3.347 1.00 94.25 186 GLN A C 1
ATOM 1466 O O . GLN A 1 186 ? 0.722 3.856 -2.316 1.00 94.25 186 GLN A O 1
ATOM 1471 N N . HIS A 1 187 ? 2.196 5.200 -3.350 1.00 96.50 187 HIS A N 1
ATOM 1472 C CA . HIS A 1 187 ? 2.678 5.852 -2.137 1.00 96.50 187 HIS A CA 1
ATOM 1473 C C . HIS A 1 187 ? 1.577 6.670 -1.443 1.00 96.50 187 HIS A C 1
ATOM 1475 O O . HIS A 1 187 ? 1.390 6.568 -0.229 1.00 96.50 187 HIS A O 1
ATOM 1481 N N . LYS A 1 188 ? 0.781 7.430 -2.212 1.00 96.62 188 LYS A N 1
ATOM 1482 C CA . LYS A 1 188 ? -0.390 8.154 -1.686 1.00 96.62 188 LYS A CA 1
ATOM 1483 C C . LYS A 1 188 ? -1.422 7.193 -1.089 1.00 96.62 188 LYS A C 1
ATOM 1485 O O . LYS A 1 188 ? -1.908 7.429 0.013 1.00 96.62 188 LYS A O 1
ATOM 1490 N N . GLN A 1 189 ? -1.726 6.092 -1.782 1.00 93.94 189 GLN A N 1
ATOM 1491 C CA . GLN A 1 189 ? -2.642 5.058 -1.286 1.00 93.94 189 GLN A CA 1
ATOM 1492 C C . GLN A 1 189 ? -2.138 4.428 0.017 1.00 93.94 189 GLN A C 1
ATOM 1494 O O . GLN A 1 189 ? -2.912 4.297 0.965 1.00 93.94 189 GLN A O 1
ATOM 1499 N N . TYR A 1 190 ? -0.840 4.122 0.096 1.00 96.44 190 TYR A N 1
ATOM 1500 C CA . TYR A 1 190 ? -0.188 3.660 1.318 1.00 96.44 190 TYR A CA 1
ATOM 1501 C C . TYR A 1 190 ? -0.393 4.637 2.475 1.00 96.44 190 TYR A C 1
ATOM 1503 O O . TYR A 1 190 ? -0.964 4.243 3.492 1.00 96.44 190 TYR A O 1
ATOM 1511 N N . HIS A 1 191 ? -0.057 5.916 2.307 1.00 97.56 191 HIS A N 1
ATOM 1512 C CA . HIS A 1 191 ? -0.243 6.914 3.361 1.00 97.56 191 HIS A CA 1
ATOM 1513 C C . HIS A 1 191 ? -1.701 7.078 3.800 1.00 97.56 191 HIS A C 1
ATOM 1515 O O . HIS A 1 191 ? -1.976 7.121 5.002 1.00 97.56 191 HIS A O 1
ATOM 1521 N N . THR A 1 192 ? -2.639 7.132 2.852 1.00 95.62 192 THR A N 1
ATOM 1522 C CA . THR A 1 192 ? -4.069 7.213 3.172 1.00 95.62 192 THR A CA 1
ATOM 1523 C C . THR A 1 192 ? -4.522 5.987 3.964 1.00 95.62 192 THR A C 1
ATOM 1525 O O . THR A 1 192 ? -5.152 6.135 5.010 1.00 95.62 192 THR A O 1
ATOM 1528 N N . SER A 1 193 ? -4.152 4.779 3.527 1.00 92.00 193 SER A N 1
ATOM 1529 C CA . SER A 1 193 ? -4.506 3.538 4.228 1.00 92.00 193 SER A CA 1
ATOM 1530 C C . SER A 1 193 ? -3.902 3.464 5.632 1.00 92.00 193 SER A C 1
ATOM 1532 O O . SER A 1 193 ? -4.604 3.123 6.583 1.00 92.00 193 SER A O 1
ATOM 1534 N N . LEU A 1 194 ? -2.641 3.873 5.790 1.00 96.00 194 LEU A N 1
ATOM 1535 C CA . LEU A 1 194 ? -1.937 3.872 7.066 1.00 96.00 194 LEU A CA 1
ATOM 1536 C C . LEU A 1 194 ? -2.593 4.844 8.056 1.00 96.00 194 LEU A C 1
ATOM 1538 O O . LEU A 1 194 ? -2.841 4.487 9.206 1.00 96.00 194 LEU A O 1
ATOM 1542 N N . LYS A 1 195 ? -2.953 6.052 7.600 1.00 96.25 195 LYS A N 1
ATOM 1543 C CA . LYS A 1 195 ? -3.667 7.043 8.419 1.00 96.25 195 LYS A CA 1
ATOM 1544 C C . LYS A 1 195 ? -5.018 6.514 8.897 1.00 96.25 195 LYS A C 1
ATOM 1546 O O . LYS A 1 195 ? -5.363 6.683 10.066 1.00 96.25 195 LYS A O 1
ATOM 1551 N N . ILE A 1 196 ? -5.771 5.863 8.011 1.00 90.06 196 ILE A N 1
ATOM 1552 C CA . ILE A 1 196 ? -7.074 5.293 8.362 1.00 90.06 196 ILE A CA 1
ATOM 1553 C C . ILE A 1 196 ? -6.915 4.136 9.355 1.00 90.06 196 ILE A C 1
ATOM 1555 O O . ILE A 1 196 ? -7.657 4.079 10.336 1.00 90.06 196 ILE A O 1
ATOM 1559 N N . GLN A 1 197 ? -5.932 3.253 9.162 1.00 93.44 197 GLN A N 1
ATOM 1560 C CA . GLN A 1 197 ? -5.673 2.152 10.093 1.00 93.44 197 GLN A CA 1
ATOM 1561 C C . GLN A 1 197 ? -5.243 2.653 11.472 1.00 93.44 197 GLN A C 1
ATOM 1563 O O . GLN A 1 197 ? -5.792 2.192 12.469 1.00 93.44 197 GLN A O 1
ATOM 1568 N N . HIS A 1 198 ? -4.350 3.645 11.554 1.00 94.56 198 HIS A N 1
ATOM 1569 C CA . HIS A 1 198 ? -3.986 4.256 12.835 1.00 94.56 198 HIS A CA 1
ATOM 1570 C C . HIS A 1 198 ? -5.184 4.899 13.535 1.00 94.56 198 HIS A C 1
ATOM 1572 O O . HIS A 1 198 ? -5.420 4.617 14.709 1.00 94.56 198 HIS A O 1
ATOM 1578 N N . GLY A 1 199 ? -5.979 5.698 12.816 1.00 91.62 199 GLY A N 1
ATOM 1579 C CA . GLY A 1 199 ? -7.185 6.304 13.383 1.00 91.62 199 GLY A CA 1
ATOM 1580 C C . GLY A 1 199 ? -8.211 5.262 13.841 1.00 91.62 199 GLY A C 1
ATOM 1581 O O . GLY A 1 199 ? -8.862 5.435 14.869 1.00 91.62 199 GLY A O 1
ATOM 1582 N N . THR A 1 200 ? -8.331 4.146 13.118 1.00 90.69 200 THR A N 1
ATOM 1583 C CA . THR A 1 200 ? -9.216 3.034 13.493 1.00 90.69 200 THR A CA 1
ATOM 1584 C C . THR A 1 200 ? -8.701 2.317 14.739 1.00 90.69 200 THR A C 1
ATOM 1586 O O . THR A 1 200 ? -9.465 2.123 15.681 1.00 90.69 200 THR A O 1
ATOM 1589 N N . LEU A 1 201 ? -7.406 1.993 14.803 1.00 93.88 201 LEU A N 1
ATOM 1590 C CA . LEU A 1 201 ? -6.790 1.355 15.970 1.00 93.88 201 LEU A CA 1
ATOM 1591 C C . LEU A 1 201 ? -6.891 2.214 17.231 1.00 93.88 201 LEU A C 1
ATOM 1593 O O . LEU A 1 201 ? -7.149 1.680 18.307 1.00 93.88 201 LEU A O 1
ATOM 1597 N N . GLU A 1 202 ? -6.734 3.534 17.120 1.00 93.44 202 GLU A N 1
ATOM 1598 C CA . GLU A 1 202 ? -6.908 4.447 18.254 1.00 93.44 202 GLU A CA 1
ATOM 1599 C C . GLU A 1 202 ? -8.344 4.395 18.803 1.00 93.44 202 GLU A C 1
ATOM 1601 O O . GLU A 1 202 ? -8.554 4.317 20.019 1.00 93.44 202 GLU A O 1
ATOM 1606 N N . LYS A 1 203 ? -9.345 4.361 17.914 1.00 89.94 203 LYS A N 1
ATOM 1607 C CA . LYS A 1 203 ? -10.757 4.208 18.297 1.00 89.94 203 LYS A CA 1
ATOM 1608 C C . LYS A 1 203 ? -11.031 2.846 18.931 1.00 89.94 203 LYS A C 1
ATOM 1610 O O . LYS A 1 203 ? -11.675 2.793 19.976 1.00 89.94 203 LYS A O 1
ATOM 1615 N N . VAL A 1 204 ? -10.521 1.763 18.338 1.00 91.31 204 VAL A N 1
ATOM 1616 C CA . VAL A 1 204 ? -10.644 0.396 18.875 1.00 91.31 204 VAL A CA 1
ATOM 1617 C C . VAL A 1 204 ? -10.043 0.328 20.275 1.00 91.31 204 VAL A C 1
ATOM 1619 O O . VAL A 1 204 ? -10.711 -0.120 21.200 1.00 91.31 204 VAL A O 1
ATOM 1622 N N . LYS A 1 205 ? -8.822 0.839 20.456 1.00 94.25 205 LYS A N 1
ATOM 1623 C CA . LYS A 1 205 ? -8.141 0.883 21.753 1.00 94.25 205 LYS A CA 1
ATOM 1624 C C . LYS A 1 205 ? -8.939 1.673 22.788 1.00 94.25 205 LYS A C 1
ATOM 1626 O O . LYS A 1 205 ? -9.145 1.193 23.895 1.00 94.25 205 LYS A O 1
ATOM 1631 N N . THR A 1 206 ? -9.451 2.843 22.408 1.00 88.50 206 THR A N 1
ATOM 1632 C CA . THR A 1 206 ? -10.307 3.649 23.290 1.00 88.50 206 THR A CA 1
ATOM 1633 C C . THR A 1 206 ? -11.547 2.863 23.727 1.00 88.50 206 THR A C 1
ATO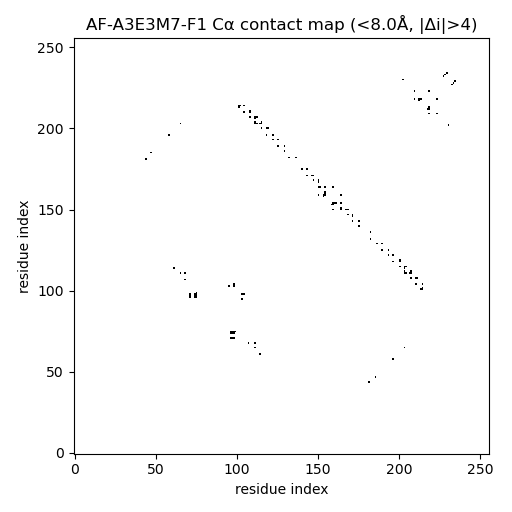M 1635 O O . THR A 1 206 ? -11.908 2.895 24.902 1.00 88.50 206 THR A O 1
ATOM 1638 N N . MET A 1 207 ? -12.180 2.120 22.812 1.00 85.88 207 MET A N 1
ATOM 1639 C CA . MET A 1 207 ? -13.314 1.259 23.153 1.00 85.88 207 MET A CA 1
ATOM 1640 C C . MET A 1 207 ? -12.901 0.094 24.060 1.00 85.88 207 MET A C 1
ATOM 1642 O O . MET A 1 207 ? -13.586 -0.143 25.047 1.00 85.88 207 MET A O 1
ATOM 1646 N N . ILE A 1 208 ? -11.779 -0.584 23.802 1.00 89.75 208 ILE A N 1
ATOM 1647 C CA . ILE A 1 208 ? -11.242 -1.635 24.687 1.00 89.75 208 ILE A CA 1
ATOM 1648 C C . ILE A 1 208 ? -11.091 -1.100 26.116 1.00 89.75 208 ILE A C 1
ATOM 1650 O O . ILE A 1 208 ? -11.664 -1.672 27.042 1.00 89.75 208 ILE A O 1
ATOM 1654 N N . ASP A 1 209 ? -10.419 0.041 26.285 1.00 90.31 209 ASP A N 1
ATOM 1655 C CA . ASP A 1 209 ? -10.199 0.664 27.595 1.00 90.31 209 ASP A CA 1
ATOM 1656 C C . ASP A 1 209 ? -11.526 1.006 28.296 1.00 90.31 209 ASP A C 1
ATOM 1658 O O . ASP A 1 209 ? -11.661 0.882 29.516 1.00 90.31 209 ASP A O 1
ATOM 1662 N N . MET A 1 210 ? -12.521 1.462 27.529 1.00 82.31 210 MET A N 1
ATOM 1663 C CA . MET A 1 210 ? -13.865 1.757 28.027 1.00 82.31 210 MET A CA 1
ATOM 1664 C C . MET A 1 210 ? -14.573 0.487 28.518 1.00 82.31 210 MET A C 1
ATOM 1666 O O . MET A 1 210 ? -15.139 0.491 29.611 1.00 82.31 210 MET A O 1
ATOM 1670 N N . TYR A 1 211 ? -14.517 -0.603 27.751 1.00 83.62 211 TYR A N 1
ATOM 1671 C CA . TYR A 1 211 ? -15.100 -1.891 28.127 1.00 83.62 211 TYR A CA 1
ATOM 1672 C C . TYR A 1 211 ? -14.433 -2.480 29.376 1.00 83.62 211 TYR A C 1
ATOM 1674 O O . TYR A 1 211 ? -15.128 -2.903 30.299 1.00 83.62 211 TYR A O 1
ATOM 1682 N N . GLU A 1 212 ? -13.101 -2.446 29.459 1.00 88.94 212 GLU A N 1
ATOM 1683 C CA . GLU A 1 212 ? -12.353 -2.932 30.626 1.00 88.94 212 GLU A CA 1
ATOM 1684 C C . GLU A 1 212 ? -12.684 -2.135 31.900 1.00 88.94 212 GLU A C 1
ATOM 1686 O O . GLU A 1 212 ? -12.868 -2.709 32.981 1.00 88.94 212 GLU A O 1
ATOM 1691 N N . LYS A 1 213 ? -12.843 -0.810 31.791 1.00 84.88 213 LYS A N 1
ATOM 1692 C CA . LYS A 1 213 ? -13.267 0.043 32.917 1.00 84.88 213 LYS A CA 1
ATOM 1693 C C . LYS A 1 213 ? -14.699 -0.235 33.365 1.00 84.88 213 LYS A C 1
ATOM 1695 O O . LYS A 1 213 ? -14.962 -0.227 34.566 1.00 84.88 213 LYS A O 1
ATOM 1700 N N . THR A 1 214 ? -15.613 -0.490 32.430 1.00 81.25 214 THR A N 1
ATOM 1701 C CA . THR A 1 214 ? -17.005 -0.842 32.751 1.00 81.25 214 THR A CA 1
ATOM 1702 C C . THR A 1 214 ? -17.090 -2.196 33.444 1.00 81.25 214 THR A C 1
ATOM 1704 O O . THR A 1 214 ? -17.732 -2.302 34.485 1.00 81.25 214 THR A O 1
ATOM 1707 N N . ILE A 1 215 ? -16.391 -3.211 32.927 1.00 81.94 215 ILE A N 1
ATOM 1708 C CA . ILE A 1 215 ? -16.367 -4.557 33.520 1.00 81.94 215 ILE A CA 1
ATOM 1709 C C . ILE A 1 215 ? -15.735 -4.533 34.919 1.00 81.94 215 ILE A C 1
ATOM 1711 O O . ILE A 1 215 ? -16.230 -5.197 35.825 1.00 81.94 215 ILE A O 1
ATOM 1715 N N . SER A 1 216 ? -14.687 -3.730 35.127 1.00 85.94 216 SER A N 1
ATOM 1716 C CA . SER A 1 216 ? -14.042 -3.580 36.441 1.00 85.94 216 SER A CA 1
ATOM 1717 C C . SER A 1 216 ? -14.809 -2.701 37.439 1.00 85.94 216 SER A C 1
ATOM 1719 O O . SER A 1 216 ? -14.336 -2.509 38.558 1.00 85.94 216 SER A O 1
ATOM 1721 N N . GLY A 1 217 ? -15.960 -2.132 37.058 1.00 80.12 217 GLY A N 1
ATOM 1722 C CA . GLY A 1 217 ? -16.750 -1.245 37.920 1.00 80.12 217 GLY A CA 1
ATOM 1723 C C . GLY A 1 217 ? -16.124 0.136 38.161 1.00 80.12 217 GLY A C 1
ATOM 1724 O O . GLY A 1 217 ? -16.630 0.906 38.971 1.00 80.12 217 GLY A O 1
ATOM 1725 N N . LYS A 1 218 ? -15.043 0.484 37.450 1.00 79.06 218 LYS A N 1
ATOM 1726 C CA . LYS A 1 218 ? -14.308 1.759 37.581 1.00 79.06 218 LYS A CA 1
ATOM 1727 C C . LYS A 1 218 ? -14.754 2.819 36.563 1.00 79.06 218 LYS A C 1
ATOM 1729 O O . LYS A 1 218 ? -14.039 3.794 36.324 1.00 79.06 218 LYS A O 1
ATOM 1734 N N . ALA A 1 219 ? -15.895 2.623 35.904 1.00 73.75 219 ALA A N 1
ATOM 1735 C CA . ALA A 1 219 ? -16.354 3.510 34.843 1.00 73.75 219 ALA A CA 1
ATOM 1736 C C . ALA A 1 219 ? -16.893 4.845 35.386 1.00 73.75 219 ALA A C 1
ATOM 1738 O O . ALA A 1 219 ? -17.953 4.913 36.005 1.00 73.75 219 ALA A O 1
ATOM 1739 N N . ASP A 1 220 ? -16.193 5.933 35.064 1.00 76.50 220 ASP A N 1
ATOM 1740 C CA . ASP A 1 220 ? -16.707 7.295 35.206 1.00 76.50 220 ASP A CA 1
ATOM 1741 C C . ASP A 1 220 ? -17.677 7.588 34.048 1.00 76.50 220 ASP A C 1
ATOM 1743 O O . ASP A 1 220 ? -17.266 7.856 32.912 1.00 76.50 220 ASP A O 1
ATOM 1747 N N . LYS A 1 221 ? -18.982 7.514 34.337 1.00 68.81 221 LYS A N 1
ATOM 1748 C CA . LYS A 1 221 ? -20.070 7.671 33.357 1.00 68.81 221 LYS A CA 1
ATOM 1749 C C . LYS A 1 221 ? -19.993 8.997 32.587 1.00 68.81 221 LYS A C 1
ATOM 1751 O O . LYS A 1 221 ? -20.303 9.033 31.395 1.00 68.81 221 LYS A O 1
ATOM 1756 N N . ALA A 1 222 ? -19.550 10.079 33.231 1.00 74.62 222 ALA A N 1
ATOM 1757 C CA . ALA A 1 222 ? -19.460 11.393 32.597 1.00 74.62 222 ALA A CA 1
ATOM 1758 C C . ALA A 1 222 ? -18.302 11.456 31.589 1.00 74.62 222 ALA A C 1
ATOM 1760 O O . ALA A 1 222 ? -18.455 11.992 30.486 1.00 74.62 222 ALA A O 1
ATOM 1761 N N . LYS A 1 223 ? -17.149 10.867 31.930 1.00 75.94 223 LYS A N 1
ATOM 1762 C CA . LYS A 1 223 ? -16.021 10.730 30.992 1.00 75.94 223 LYS A CA 1
ATOM 1763 C C . LYS A 1 223 ? -16.349 9.771 29.854 1.00 75.94 223 LYS A C 1
ATOM 1765 O O . LYS A 1 223 ? -16.018 10.071 28.709 1.00 75.94 223 LYS A O 1
ATOM 1770 N N . PHE A 1 224 ? -17.056 8.683 30.149 1.00 67.38 224 PHE A N 1
ATOM 1771 C CA . PHE A 1 224 ? -17.512 7.708 29.162 1.00 67.38 224 PHE A CA 1
ATOM 1772 C C . PHE A 1 224 ? -18.393 8.356 28.088 1.00 67.38 224 PHE A C 1
ATOM 1774 O O . PHE A 1 224 ? -18.113 8.223 26.899 1.00 67.38 224 PHE A O 1
ATOM 1781 N N . ALA A 1 225 ? -19.399 9.142 28.488 1.00 67.56 225 ALA A N 1
ATOM 1782 C CA . ALA A 1 225 ? -20.271 9.849 27.550 1.00 67.56 225 ALA A CA 1
ATOM 1783 C C . ALA A 1 225 ? -19.502 10.859 26.673 1.00 67.56 225 ALA A C 1
ATOM 1785 O O . ALA A 1 225 ? -19.774 10.980 25.477 1.00 67.56 225 ALA A O 1
ATOM 1786 N N . LYS A 1 226 ? -18.508 11.565 27.237 1.00 77.69 226 LYS A N 1
ATOM 1787 C CA . LYS A 1 226 ? -17.639 12.484 26.475 1.00 77.69 226 LYS A CA 1
ATOM 1788 C C . LYS A 1 226 ? -16.751 11.740 25.472 1.00 77.69 226 LYS A C 1
ATOM 1790 O O . LYS A 1 226 ? -16.635 12.170 24.327 1.00 77.69 226 LYS A O 1
ATOM 1795 N N . GLN A 1 227 ? -16.150 10.623 25.877 1.00 71.38 227 GLN A N 1
ATOM 1796 C CA . GLN A 1 227 ? -15.309 9.799 25.003 1.00 71.38 227 GLN A CA 1
ATOM 1797 C C . GLN A 1 227 ? -16.122 9.135 23.890 1.00 71.38 227 GLN A C 1
ATOM 1799 O O . GLN A 1 227 ? -15.687 9.145 22.742 1.00 71.38 227 GLN A O 1
ATOM 1804 N N . LEU A 1 228 ? -17.332 8.659 24.187 1.00 67.88 228 LEU A N 1
ATOM 1805 C CA . LEU A 1 228 ? -18.226 8.085 23.185 1.00 67.88 228 LEU A CA 1
ATOM 1806 C C . LEU A 1 228 ? -18.635 9.123 22.129 1.00 67.88 228 LEU A C 1
ATOM 1808 O O . LEU A 1 228 ? -18.607 8.822 20.939 1.00 67.88 228 LEU A O 1
ATOM 1812 N N . LYS A 1 229 ? -18.923 10.369 22.535 1.00 72.94 229 LYS A N 1
ATOM 1813 C CA . LYS A 1 229 ? -19.159 11.478 21.591 1.00 72.94 229 LYS A CA 1
ATOM 1814 C C . LYS A 1 229 ? -17.936 11.774 20.719 1.00 72.94 229 LYS A C 1
ATOM 1816 O O . LYS A 1 229 ? -18.096 12.043 19.534 1.00 72.94 229 LYS A O 1
ATOM 1821 N N . LYS A 1 230 ? -16.722 11.685 21.273 1.00 73.81 230 LYS A N 1
ATOM 1822 C CA . LYS A 1 230 ? -15.476 11.866 20.510 1.00 73.81 230 LYS A CA 1
ATOM 1823 C C . LYS A 1 230 ? -15.258 10.738 19.492 1.00 73.81 230 LYS A C 1
ATOM 1825 O O . LYS A 1 230 ? -14.904 11.007 18.354 1.00 73.81 230 LYS A O 1
ATOM 1830 N N . VAL A 1 231 ? -15.500 9.486 19.877 1.00 67.00 231 VAL A N 1
ATOM 1831 C CA . VAL A 1 231 ? -15.315 8.316 18.998 1.00 67.00 231 VAL A CA 1
ATOM 1832 C C . VAL A 1 231 ? -16.410 8.227 17.925 1.00 67.00 231 VAL A C 1
ATOM 1834 O O . VAL A 1 231 ? -16.114 7.862 16.786 1.00 67.00 231 VAL A O 1
ATOM 1837 N N . GLY A 1 232 ? -17.652 8.587 18.271 1.00 58.72 232 GLY A N 1
ATOM 1838 C CA . GLY A 1 232 ? -18.830 8.465 17.408 1.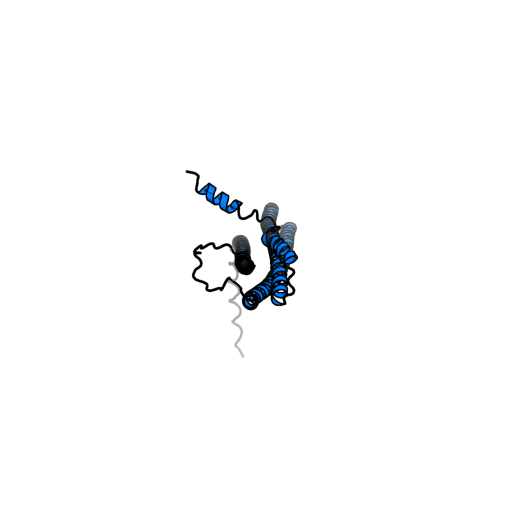00 58.72 232 GLY A CA 1
ATOM 1839 C C . GLY A 1 232 ? -19.245 9.720 16.630 1.00 58.72 232 GLY A C 1
ATOM 1840 O O . GLY A 1 232 ? -20.096 9.598 15.757 1.00 58.72 232 GLY A O 1
ATOM 1841 N N . GLY A 1 233 ? -18.691 10.906 16.922 1.00 54.31 233 GLY A N 1
ATOM 1842 C CA . GLY A 1 233 ? -19.271 12.177 16.458 1.00 54.31 233 GLY A CA 1
ATOM 1843 C C . GLY A 1 233 ? -18.319 13.276 15.976 1.00 54.31 233 GLY A C 1
ATOM 1844 O O . GLY A 1 233 ? -18.800 14.356 15.654 1.00 54.31 233 GLY A O 1
ATOM 1845 N N . GLY A 1 234 ? -17.003 13.072 15.888 1.00 46.53 234 GLY A N 1
ATOM 1846 C CA . GLY A 1 234 ? -16.131 14.125 15.355 1.00 46.53 234 GLY A CA 1
ATOM 1847 C C . GLY A 1 234 ? -14.722 13.645 15.041 1.00 46.53 234 GLY A C 1
ATOM 1848 O O . GLY A 1 234 ? -14.088 13.036 15.890 1.00 46.53 234 GLY A O 1
ATOM 1849 N N . SER A 1 235 ? -14.253 13.963 13.832 1.00 39.25 235 SER A N 1
ATOM 1850 C CA . SER A 1 235 ? -12.927 13.667 13.257 1.00 39.25 235 SER A CA 1
ATOM 1851 C C . SER A 1 235 ? -12.693 12.285 12.626 1.00 39.25 235 SER A C 1
ATOM 1853 O O . SER A 1 235 ? -11.586 11.746 12.645 1.00 39.25 235 SER A O 1
ATOM 1855 N N . LEU A 1 236 ? -13.684 11.732 11.919 1.00 39.84 236 LEU A N 1
ATOM 1856 C CA . LEU A 1 236 ? -13.290 11.040 10.684 1.00 39.84 236 LEU A CA 1
ATOM 1857 C C . LEU A 1 236 ? -12.762 12.131 9.734 1.00 39.84 236 LEU A C 1
ATOM 1859 O O . LEU A 1 236 ? -13.472 13.119 9.557 1.00 39.84 236 LEU A O 1
ATOM 1863 N N . PRO A 1 237 ? -11.524 12.043 9.204 1.00 37.34 237 PRO A N 1
ATOM 1864 C CA . PRO A 1 237 ? -11.090 12.977 8.173 1.00 37.34 237 PRO A CA 1
ATOM 1865 C C . PRO A 1 237 ? -12.110 12.889 7.047 1.00 37.34 237 PRO A C 1
ATOM 1867 O O . PRO A 1 237 ? -12.381 11.778 6.599 1.00 37.34 237 PRO A O 1
ATOM 1870 N N . ASP A 1 238 ? -12.689 14.031 6.679 1.00 37.44 238 ASP A N 1
ATOM 1871 C CA . ASP A 1 238 ? -13.668 14.203 5.608 1.00 37.44 238 ASP A CA 1
ATOM 1872 C C . ASP A 1 238 ? -13.429 13.197 4.472 1.00 37.44 238 ASP A C 1
ATOM 1874 O O . ASP A 1 238 ? -12.541 13.352 3.629 1.00 37.44 238 ASP A O 1
ATOM 1878 N N . ILE A 1 239 ? -14.204 12.109 4.480 1.00 40.84 239 ILE A N 1
ATOM 1879 C CA . ILE A 1 239 ? -14.270 11.158 3.375 1.00 40.84 239 ILE A CA 1
ATOM 1880 C C . ILE A 1 239 ? -15.221 11.801 2.368 1.00 40.84 239 ILE A C 1
ATOM 1882 O O . ILE A 1 239 ? -16.362 11.384 2.202 1.00 40.84 239 ILE A O 1
ATOM 1886 N N . VAL A 1 240 ? -14.730 12.835 1.685 1.00 44.69 240 VAL A N 1
ATOM 1887 C CA . VAL A 1 240 ? -15.392 13.460 0.525 1.00 44.69 240 VAL A CA 1
ATOM 1888 C C . VAL A 1 240 ? -15.584 12.438 -0.615 1.00 44.69 240 VAL A C 1
ATOM 1890 O O . VAL A 1 240 ? -16.361 12.640 -1.536 1.00 44.69 240 VAL A O 1
ATOM 1893 N N . PHE A 1 241 ? -14.957 11.260 -0.531 1.00 39.88 241 PHE A N 1
ATOM 1894 C CA . PHE A 1 241 ? -14.916 10.273 -1.610 1.00 39.88 241 PHE A CA 1
ATOM 1895 C C . PHE A 1 241 ? -16.181 9.424 -1.831 1.00 39.88 241 PHE A C 1
ATOM 1897 O O . PHE A 1 241 ? -16.227 8.707 -2.827 1.00 39.88 241 PHE A O 1
ATOM 1904 N N . LEU A 1 242 ? -17.205 9.480 -0.969 1.00 43.22 242 LEU A N 1
ATOM 1905 C CA . LEU A 1 242 ? -18.421 8.658 -1.147 1.00 43.22 242 LEU A CA 1
ATOM 1906 C C . LEU A 1 242 ? -19.706 9.451 -1.421 1.00 43.22 242 LEU A C 1
ATOM 1908 O O . LEU A 1 242 ? -20.643 8.884 -1.984 1.00 43.22 242 LEU A O 1
ATOM 1912 N N . GLN A 1 243 ? -19.747 10.753 -1.124 1.00 43.41 243 GLN A N 1
ATOM 1913 C CA . GLN A 1 243 ? -20.884 11.599 -1.519 1.00 43.41 243 GLN A CA 1
ATOM 1914 C C . GLN A 1 243 ? -20.829 11.989 -3.005 1.00 43.41 243 GLN A C 1
ATOM 1916 O O . GLN A 1 243 ? -21.876 12.054 -3.655 1.00 43.41 243 GLN A O 1
ATOM 1921 N N . ASP A 1 244 ? -19.633 12.120 -3.585 1.00 43.50 244 ASP A N 1
ATOM 1922 C CA . ASP A 1 244 ? -19.478 12.458 -5.007 1.00 43.50 244 ASP A CA 1
ATOM 1923 C C . ASP A 1 244 ? -19.807 11.277 -5.940 1.00 43.50 244 ASP A C 1
ATOM 1925 O O . ASP A 1 244 ? -20.381 11.460 -7.013 1.00 43.50 244 ASP A O 1
ATOM 1929 N N . ALA A 1 245 ? -19.533 10.036 -5.522 1.00 45.72 245 ALA A N 1
ATOM 1930 C CA . ALA A 1 245 ? -19.863 8.849 -6.317 1.00 45.72 245 ALA A CA 1
ATOM 1931 C C . ALA A 1 245 ? -21.377 8.557 -6.337 1.00 45.72 245 ALA A C 1
ATOM 1933 O O . ALA A 1 245 ? -21.929 8.185 -7.377 1.00 45.72 245 ALA A O 1
ATOM 1934 N N . GLN A 1 246 ? -22.077 8.771 -5.215 1.00 44.91 246 GLN A N 1
ATOM 1935 C CA . GLN A 1 246 ? -23.537 8.632 -5.168 1.00 44.91 246 GLN A CA 1
ATOM 1936 C C . GLN A 1 246 ? -24.245 9.742 -5.953 1.00 44.91 246 GLN A C 1
ATOM 1938 O O . GLN A 1 246 ? -25.179 9.452 -6.698 1.00 44.91 246 GLN A O 1
ATOM 1943 N N . THR A 1 247 ? -23.782 10.991 -5.870 1.00 47.81 247 THR A N 1
ATOM 1944 C CA . THR A 1 247 ? -24.376 12.096 -6.642 1.00 47.81 247 THR A CA 1
ATOM 1945 C C . THR A 1 247 ? -24.104 11.985 -8.144 1.00 47.81 247 THR A C 1
ATOM 1947 O O . THR A 1 247 ? -24.999 12.289 -8.931 1.00 47.81 247 THR A O 1
ATOM 1950 N N . ALA A 1 248 ? -22.938 11.478 -8.565 1.00 49.44 248 ALA A N 1
ATOM 1951 C CA . ALA A 1 248 ? -22.646 11.219 -9.978 1.00 49.44 248 ALA A CA 1
ATOM 1952 C C . ALA A 1 248 ? -23.536 10.114 -10.579 1.00 49.44 248 ALA A C 1
ATOM 1954 O O . ALA A 1 248 ? -24.025 10.264 -11.698 1.00 49.44 248 ALA A O 1
ATOM 1955 N N . THR A 1 249 ? -23.803 9.046 -9.820 1.00 47.00 249 THR A N 1
ATOM 1956 C CA . THR A 1 249 ? -24.659 7.927 -10.263 1.00 47.00 249 THR A CA 1
ATOM 1957 C C . THR A 1 249 ? -26.139 8.326 -10.319 1.00 47.00 249 THR A C 1
ATOM 1959 O O . THR A 1 249 ? -26.877 7.887 -11.196 1.00 47.00 249 THR A O 1
ATOM 1962 N N . ILE A 1 250 ? -26.582 9.207 -9.417 1.00 48.72 250 ILE A N 1
ATOM 1963 C CA . ILE A 1 250 ? -27.947 9.753 -9.441 1.00 48.72 250 ILE A CA 1
ATOM 1964 C C . ILE A 1 250 ? -28.124 10.727 -10.615 1.00 48.72 250 ILE A C 1
ATOM 1966 O O . ILE A 1 250 ? -29.156 10.690 -11.283 1.00 48.72 250 ILE A O 1
ATOM 1970 N N . ARG A 1 251 ? -27.111 11.551 -10.926 1.00 43.94 251 ARG A N 1
ATOM 1971 C CA . ARG A 1 251 ? -27.140 12.477 -12.074 1.00 43.94 251 ARG A CA 1
ATOM 1972 C C . ARG A 1 251 ? -27.134 11.776 -13.432 1.00 43.94 251 ARG A C 1
ATOM 1974 O O . ARG A 1 251 ? -27.788 12.266 -14.344 1.00 43.94 251 ARG A O 1
ATOM 1981 N N . SER A 1 252 ? -26.442 10.645 -13.583 1.00 49.22 252 SER A N 1
ATOM 1982 C CA . SER A 1 252 ? -26.468 9.879 -14.839 1.00 49.22 252 SER A CA 1
ATOM 1983 C C . SER A 1 252 ? -27.768 9.094 -15.048 1.00 49.22 252 SER A C 1
ATOM 1985 O O . SER A 1 252 ? -28.072 8.731 -16.178 1.00 49.22 252 SER A O 1
ATOM 1987 N N . ALA A 1 253 ? -28.551 8.864 -13.990 1.00 50.47 253 ALA A N 1
ATOM 1988 C CA . ALA A 1 253 ? -29.850 8.192 -14.058 1.00 50.47 253 ALA A CA 1
ATOM 1989 C C . ALA A 1 253 ? -31.046 9.145 -14.274 1.00 50.47 253 ALA A C 1
ATOM 1991 O O . ALA A 1 253 ? -32.176 8.680 -14.397 1.00 50.47 253 ALA A O 1
ATOM 1992 N N . THR A 1 254 ? -30.825 10.466 -14.295 1.00 51.19 254 THR A N 1
ATOM 1993 C CA . THR A 1 254 ? -31.891 11.488 -14.392 1.00 51.19 254 THR A CA 1
ATOM 1994 C C . THR A 1 254 ? -31.771 12.429 -15.592 1.00 51.19 254 THR A C 1
ATOM 1996 O O . THR A 1 254 ? -32.493 13.423 -15.650 1.00 51.19 254 THR A O 1
ATOM 1999 N N . MET A 1 255 ? -30.923 12.122 -16.579 1.00 41.72 255 MET A N 1
ATOM 2000 C CA . MET A 1 255 ? -30.978 12.809 -17.874 1.00 41.72 255 MET A CA 1
ATOM 2001 C C . MET A 1 255 ? -31.743 11.958 -18.902 1.00 41.72 255 MET A C 1
ATOM 2003 O O . MET A 1 255 ? -31.311 10.831 -19.149 1.00 41.72 255 MET A O 1
ATOM 2007 N N . PRO A 1 256 ? -32.880 12.450 -19.439 1.00 52.00 256 PRO A N 1
ATOM 2008 C CA . PRO A 1 256 ? -33.585 11.829 -20.559 1.00 52.00 256 PRO A CA 1
ATOM 2009 C C . PRO A 1 256 ? -32.821 11.970 -21.882 1.00 52.00 256 PRO A C 1
ATOM 2011 O O . PRO A 1 256 ? -32.061 12.956 -22.033 1.00 52.00 256 PRO A O 1
#

Foldseek 3Di:
DDDDDDDPPDPDPPPPDDPDDDPPPPPVVVVVVVVVLVVVVVVVVVVLVVVLVVLVVVVVVLVVLVVLLLQLVVLQPDDPDDDDDDDDPPPPDPLVSHDPDLVSLVVSLVSLVVSLVVLVVSLVVLVVVLVVLVVVLVVVVVVLVVQLVVLVVCVVVVVADPVRSVVSNVSSVVSNVVSVVVNVVSVVSSVVSNVSSVLSSVLSVLVSVQSVCVSVVNDPVVVSVVVSCVSPPDDPPPCVPPVVVVVVVVVVVPDD

pLDDT: mean 76.71, std 20.89, range [37.34, 98.12]